Protein AF-A0A958KYV5-F1 (afdb_monomer)

pLDDT: mean 80.34, std 13.61, range [37.06, 97.88]

Nearest PDB structures (foldseek):
  8se7-assembly1_B  TM=2.497E-01  e=8.421E+00  Homo sapiens
  6kwy-assembly1_C  TM=2.386E-01  e=8.421E+00  Homo sapiens

Foldseek 3Di:
DPQPDLVSLLVVLCVVCVLLADSVVLSVLSVVCVVPPDPVSVVVNNSFDDLQRLCCQAAVRDQQHRDCNHLPVVLCVVAVFAKDFAFFFADDDDGDTFDTAIETEDEPVSVVVCCVRQLELQKWKWKFALPDPFTKIHGNQFIDFLQATDPPDHCPPGDAFIKIFIFGHGPQLSVQSVLLNVCCNVPSCCSQFVPVQDPFAWGALDDGRLCLQQRFQRAPDFDQKGKHAHNQDPPSPDPPDNGIGMDGGDDGDPCPPPPSSCSGRDVRTHDGNCVVQVNPDPCSNPQSRFSLSSVSCSRGPGDCSGGRYMYGYHNDRNDHDPNCRDSSNDGD

Solvent-accessible surface area (backbone atoms only — not comparable to full-atom values): 17566 Å² total; per-residue (Å²): 133,90,68,88,44,72,68,51,48,41,52,56,41,50,66,72,47,69,75,79,57,59,81,76,53,51,56,52,33,48,51,48,19,74,75,51,78,43,72,70,33,47,40,43,50,74,62,48,37,53,57,66,56,47,43,33,54,37,11,50,72,35,60,80,63,43,30,68,86,8,54,51,19,38,51,33,68,78,66,50,37,23,69,43,82,45,64,34,67,40,86,70,94,63,85,46,81,26,42,68,23,22,33,36,39,36,18,86,86,43,43,67,59,50,46,73,71,58,37,37,55,42,28,47,36,39,45,44,47,66,84,58,89,65,44,33,38,32,44,49,71,28,25,31,41,58,54,23,52,39,89,83,46,66,81,69,80,71,57,72,57,17,39,34,42,37,35,58,40,27,42,65,29,26,51,29,48,52,33,37,28,54,27,10,62,76,40,38,63,59,52,62,37,56,42,74,39,62,72,19,41,41,68,41,13,67,60,63,52,34,39,51,49,64,53,43,41,26,35,90,54,72,32,61,54,52,75,32,32,18,32,65,56,90,74,31,75,38,82,85,35,73,50,66,27,66,29,64,53,37,81,51,76,94,55,75,84,40,67,49,53,57,60,46,64,47,75,67,24,42,33,29,39,31,56,73,42,65,53,71,62,85,44,50,72,36,52,49,69,38,60,30,42,37,58,46,45,48,51,8,64,26,48,57,81,35,30,26,40,33,36,36,30,36,88,58,23,63,51,81,70,64,93,77,65,77,75,56,54,72,77,125

Radius of gyration: 20.45 Å; Cα contacts (8 Å, |Δi|>4): 689; chains: 1; bounding box: 57×42×52 Å

Secondary structure (DSSP, 8-state):
----SHHHHHHHHHHHHTTSS-HHHHHHHHHHHHHS--HHHHHHHTT---HHHHHHHHHTT-TTS--TTSHHHHHHHHHT--EEEEEEEPSSSS--EEEEEEEEEE-TTTHHHHHHHH-STTEEEEEB-TT-SS-EEEETTEEEETTEEETT----PPPTT-EEEEEE--HHHHHHHHHHHHHHHH-HHHHH-GGGSTTSSPPPS--STTTHHHH-EEEEEEESEEEE----STT---TT-SS-EEEE-----TTTT-HHHHTTS-SSEEEEHHHHTT--SGGGGTTTSSHHHHHHHHHHHS-TTTS-EEEEE-S-SSSPPPTT--------

Mean predicted aligned error: 9.09 Å

Sequence (332 aa):
YKITTVAGLAVALKTRLNGQVLDSTVSSRIVEFLRSPSEKTFLKVLGDNSLQEMQEYMYGADPLNPSAESLLGQYIKETGAATLVRTFPQTGKARRQGTPKLVVAISSETAKKYHKYFDKPEFLLHYHYPEQGTLQFGQAGVIGSYGSLSRNDFVRFTELGTIVPHIVLKTTEAGRARNFFRLGARNIEIALTPWLLTGYCAMGGYSSCTHWVGNIPIGDEKVESYTFPGKIDRFAHNEVSKKPQTQILQPYNDYVDDKNLTSVWTVPGHMQLWEVLGLRGPQIGGLLASPGFVAHVLSARTSVERVPVVFLVVKDHKAPIPANFPMWTNPI

Structure (mmCIF, N/CA/C/O backbone):
data_AF-A0A958KYV5-F1
#
_entry.id   AF-A0A958KYV5-F1
#
loop_
_atom_site.group_PDB
_atom_site.id
_atom_site.type_symbol
_atom_site.label_atom_id
_atom_site.label_alt_id
_atom_site.label_comp_id
_atom_site.label_asym_id
_atom_site.label_entity_id
_atom_site.label_seq_id
_atom_site.pdbx_PDB_ins_code
_atom_site.Cartn_x
_atom_site.Cartn_y
_atom_site.Cartn_z
_atom_site.occupancy
_atom_site.B_iso_or_equiv
_atom_site.auth_seq_id
_atom_site.auth_comp_id
_atom_site.auth_asym_id
_atom_site.auth_atom_id
_atom_site.pdbx_PDB_model_num
ATOM 1 N N . TYR A 1 1 ? -27.523 0.480 -23.380 1.00 43.00 1 TYR A N 1
ATOM 2 C CA . TYR A 1 1 ? -28.311 1.562 -22.757 1.00 43.00 1 TYR A CA 1
ATOM 3 C C . TYR A 1 1 ? -27.976 2.878 -23.443 1.00 43.00 1 TYR A C 1
ATOM 5 O O . TYR A 1 1 ? -26.820 3.277 -23.405 1.00 43.00 1 TYR A O 1
ATOM 13 N N . LYS A 1 2 ? -28.938 3.525 -24.121 1.00 37.06 2 LYS A N 1
ATOM 14 C CA . LYS A 1 2 ? -28.762 4.911 -24.589 1.00 37.06 2 LYS A CA 1
ATOM 15 C C . LYS A 1 2 ? -28.841 5.815 -23.359 1.00 37.06 2 LYS A C 1
ATOM 17 O O . LYS A 1 2 ? -29.916 6.000 -22.804 1.00 37.06 2 LYS A O 1
ATOM 22 N N . ILE A 1 3 ? -27.695 6.302 -22.901 1.00 47.88 3 ILE A N 1
ATOM 23 C CA . ILE A 1 3 ? -27.611 7.244 -21.787 1.00 47.88 3 ILE A CA 1
ATOM 24 C C . ILE A 1 3 ? -27.818 8.644 -22.373 1.00 47.88 3 ILE A C 1
ATOM 26 O O . ILE A 1 3 ? -26.933 9.159 -23.046 1.00 47.88 3 ILE A O 1
ATOM 30 N N . THR A 1 4 ? -28.999 9.230 -22.182 1.00 52.91 4 THR A N 1
ATOM 31 C CA . THR A 1 4 ? -29.370 10.541 -22.755 1.00 52.91 4 THR A CA 1
ATOM 32 C C . THR A 1 4 ? -29.354 11.681 -21.739 1.00 52.91 4 THR A C 1
ATOM 34 O O . THR A 1 4 ? -29.595 12.827 -22.103 1.00 52.91 4 THR A O 1
ATOM 37 N N . THR A 1 5 ? -29.066 11.398 -20.466 1.00 70.06 5 THR A N 1
ATOM 38 C CA . THR A 1 5 ? -29.082 12.393 -19.386 1.00 70.06 5 THR A CA 1
ATOM 39 C C . THR A 1 5 ? -27.903 12.206 -18.431 1.00 70.06 5 THR A C 1
ATOM 41 O O . THR A 1 5 ? -27.412 11.091 -18.236 1.00 70.06 5 THR A O 1
ATOM 44 N N . VAL A 1 6 ? -27.482 13.298 -17.782 1.00 64.81 6 VAL A N 1
ATOM 45 C CA . VAL A 1 6 ? -26.484 13.292 -16.691 1.00 64.81 6 VAL A CA 1
ATOM 46 C C . VAL A 1 6 ? -26.869 12.305 -15.592 1.00 64.81 6 VAL A C 1
ATOM 48 O O . VAL A 1 6 ? -26.020 11.565 -15.106 1.00 64.81 6 VAL A O 1
ATOM 51 N N . ALA A 1 7 ? -28.158 12.239 -15.252 1.00 68.88 7 ALA A N 1
ATOM 52 C CA . ALA A 1 7 ? -28.681 11.299 -14.268 1.00 68.88 7 ALA A CA 1
ATOM 53 C C . ALA A 1 7 ? -28.482 9.835 -14.704 1.00 68.88 7 ALA A C 1
ATOM 55 O O . ALA A 1 7 ? -28.037 9.016 -13.905 1.00 68.88 7 ALA A O 1
ATOM 56 N N . GLY A 1 8 ? -28.732 9.510 -15.977 1.00 67.56 8 GLY A N 1
ATOM 57 C CA . GLY A 1 8 ? -28.489 8.168 -16.512 1.0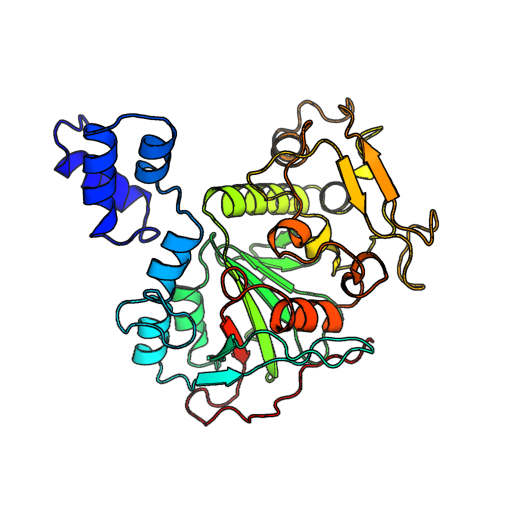0 67.56 8 GLY A CA 1
ATOM 58 C C . GLY A 1 8 ? -27.006 7.781 -16.507 1.00 67.56 8 GLY A C 1
ATOM 59 O O . GLY A 1 8 ? -26.672 6.637 -16.198 1.00 67.56 8 GLY A O 1
ATOM 60 N N . LEU A 1 9 ? -26.111 8.735 -16.793 1.00 68.12 9 LEU A N 1
ATOM 61 C CA . LEU A 1 9 ? -24.663 8.511 -16.745 1.00 68.12 9 LEU A CA 1
ATOM 62 C C . LEU A 1 9 ? -24.178 8.330 -15.304 1.00 68.12 9 LEU A C 1
ATOM 64 O O . LEU A 1 9 ? -23.383 7.434 -15.037 1.00 68.12 9 LEU A O 1
ATOM 68 N N . ALA A 1 10 ? -24.705 9.129 -14.373 1.00 66.69 10 ALA A N 1
ATOM 69 C CA . ALA A 1 10 ? -24.405 9.023 -12.951 1.00 66.69 10 ALA A CA 1
ATOM 70 C C . ALA A 1 10 ? -24.825 7.666 -12.387 1.00 66.69 10 ALA A C 1
ATOM 72 O O . ALA A 1 10 ? -24.037 7.043 -11.689 1.00 66.69 10 ALA A O 1
ATOM 73 N N . VAL A 1 11 ? -26.019 7.169 -12.721 1.00 71.88 11 VAL A N 1
ATOM 74 C CA . VAL A 1 11 ? -26.471 5.836 -12.289 1.00 71.88 11 VAL A CA 1
ATOM 75 C C . VAL A 1 11 ? -25.557 4.743 -12.849 1.00 71.88 11 VAL A C 1
ATOM 77 O O . VAL A 1 11 ? -25.070 3.914 -12.086 1.00 71.88 11 VAL A O 1
ATOM 80 N N . ALA A 1 12 ? -25.245 4.774 -14.149 1.00 67.88 12 ALA A N 1
ATOM 81 C CA . ALA A 1 12 ? -24.365 3.780 -14.769 1.00 67.88 12 ALA A CA 1
ATOM 82 C C . ALA A 1 12 ? -22.944 3.789 -14.174 1.00 67.88 12 ALA A C 1
ATOM 84 O O . ALA A 1 12 ? -22.361 2.729 -13.938 1.00 67.88 12 ALA A O 1
ATOM 85 N N . LEU A 1 13 ? -22.393 4.975 -13.899 1.00 67.19 13 LEU A N 1
ATOM 86 C CA . LEU A 1 13 ? -21.086 5.121 -13.262 1.00 67.19 13 LEU A CA 1
ATOM 87 C C . LEU A 1 13 ? -21.118 4.705 -11.795 1.00 67.19 13 LEU A C 1
ATOM 89 O O . LEU A 1 13 ? -20.226 3.986 -11.377 1.00 67.19 13 LEU A O 1
ATOM 93 N N . LYS A 1 14 ? -22.155 5.049 -11.027 1.00 68.06 14 LYS A N 1
ATOM 94 C CA . LYS A 1 14 ? -22.318 4.589 -9.637 1.00 68.06 14 LYS A CA 1
ATOM 95 C C . LYS A 1 14 ? -22.342 3.069 -9.546 1.00 68.06 14 LYS A C 1
ATOM 97 O O . LYS A 1 14 ? -21.620 2.489 -8.739 1.00 68.06 14 LYS A O 1
ATOM 102 N N . THR A 1 15 ? -23.102 2.417 -10.425 1.00 65.56 15 THR A N 1
ATOM 103 C CA . THR A 1 15 ? -23.134 0.953 -10.513 1.00 65.56 15 THR A CA 1
ATOM 104 C C . THR A 1 15 ? -21.768 0.381 -10.897 1.00 65.56 15 THR A C 1
ATOM 106 O O . THR A 1 15 ? -21.344 -0.620 -10.327 1.00 65.56 15 THR A O 1
ATOM 109 N N . ARG A 1 16 ? -21.047 1.023 -11.827 1.00 64.31 16 ARG A N 1
ATOM 110 C CA . ARG A 1 16 ? -19.713 0.581 -12.265 1.00 64.31 16 ARG A CA 1
ATOM 111 C C . ARG A 1 16 ? -18.627 0.792 -11.205 1.00 64.31 16 ARG A C 1
ATOM 113 O O . ARG A 1 16 ? -17.719 -0.027 -11.116 1.00 64.31 16 ARG A O 1
ATOM 120 N N . LEU A 1 17 ? -18.714 1.873 -10.436 1.00 63.84 17 LEU A N 1
ATOM 121 C CA . LEU A 1 17 ? -17.727 2.277 -9.434 1.00 63.84 17 LEU A CA 1
ATOM 122 C C . LEU A 1 17 ? -17.949 1.606 -8.072 1.00 63.84 17 LEU A C 1
ATOM 124 O O . LEU A 1 17 ? -17.068 1.676 -7.228 1.00 63.84 17 LEU A O 1
ATOM 128 N N . ASN A 1 18 ? -19.089 0.943 -7.840 1.00 62.62 18 ASN A N 1
ATOM 129 C CA . ASN A 1 18 ? -19.357 0.058 -6.692 1.00 62.62 18 ASN A CA 1
ATOM 130 C C . ASN A 1 18 ? -18.837 0.576 -5.327 1.00 62.62 18 ASN A C 1
ATOM 132 O O . ASN A 1 18 ? -18.144 -0.125 -4.580 1.00 62.62 18 ASN A O 1
ATOM 136 N N . GLY A 1 19 ? -19.137 1.841 -5.021 1.00 57.81 19 GLY A N 1
ATOM 137 C CA . GLY A 1 19 ? -18.759 2.488 -3.765 1.00 57.81 19 GLY A CA 1
ATOM 138 C C . GLY A 1 19 ? -17.319 3.006 -3.683 1.00 57.81 19 GLY A C 1
ATOM 139 O O . GLY A 1 19 ? -16.943 3.462 -2.616 1.00 57.81 19 GLY A O 1
ATOM 140 N N . GLN A 1 20 ? -16.524 2.980 -4.760 1.00 53.59 20 GLN A N 1
ATOM 141 C CA . GLN A 1 20 ? -15.166 3.562 -4.814 1.00 53.59 20 GLN A CA 1
ATOM 142 C C . GLN A 1 20 ? -15.145 5.102 -4.803 1.00 53.59 20 GLN A C 1
ATOM 144 O O . GLN A 1 20 ? -14.085 5.710 -4.681 1.00 53.59 20 GLN A O 1
ATOM 149 N N . VAL A 1 21 ? -16.300 5.747 -4.975 1.00 58.75 21 VAL A N 1
ATOM 150 C CA . VAL A 1 21 ? -16.464 7.206 -4.978 1.00 58.75 21 VAL A CA 1
ATOM 151 C C . VAL A 1 21 ? -17.730 7.534 -4.190 1.00 58.75 21 VAL A C 1
ATOM 153 O O . VAL A 1 21 ? -18.726 6.819 -4.323 1.00 58.75 21 VAL A O 1
ATOM 156 N N . LEU A 1 22 ? -17.711 8.600 -3.378 1.00 57.56 22 LEU A N 1
ATOM 157 C CA . LEU A 1 22 ? -18.915 9.067 -2.683 1.00 57.56 22 LEU A CA 1
ATOM 158 C C . LEU A 1 22 ? -20.010 9.424 -3.696 1.00 57.56 22 LEU A C 1
ATOM 160 O O . LEU A 1 22 ? -19.772 10.026 -4.744 1.00 57.56 22 LEU A O 1
ATOM 164 N N . ASP A 1 23 ? -21.251 9.094 -3.354 1.00 59.22 23 ASP A N 1
ATOM 165 C CA . ASP A 1 23 ? -22.403 9.337 -4.222 1.00 59.22 23 ASP A CA 1
ATOM 166 C C . ASP A 1 23 ? -22.605 10.815 -4.582 1.00 59.22 23 ASP A C 1
ATOM 168 O O . ASP A 1 23 ? -23.141 11.120 -5.654 1.00 59.22 23 ASP A O 1
ATOM 172 N N . SER A 1 24 ? -22.177 11.713 -3.692 1.00 60.62 24 SER A N 1
ATOM 173 C CA . SER A 1 24 ? -22.211 13.165 -3.863 1.00 60.62 24 SER A CA 1
ATOM 174 C C . SER A 1 24 ? -21.145 13.678 -4.837 1.00 60.62 24 SER A C 1
ATOM 176 O O . SER A 1 24 ? -21.384 14.683 -5.509 1.00 60.62 24 SER A O 1
ATOM 178 N N . THR A 1 25 ? -20.009 12.987 -4.988 1.00 65.25 25 THR A N 1
ATOM 179 C CA . THR A 1 25 ? -18.920 13.398 -5.891 1.00 65.25 25 THR A CA 1
ATOM 180 C C . THR A 1 25 ? -19.096 12.912 -7.326 1.00 65.25 25 THR A C 1
ATOM 182 O O . THR A 1 25 ? -18.568 13.532 -8.244 1.00 65.25 25 THR A O 1
ATOM 185 N N . VAL A 1 26 ? -19.870 11.851 -7.581 1.00 70.12 26 VAL A N 1
ATOM 186 C CA . VAL A 1 26 ? -20.078 11.362 -8.961 1.00 70.12 26 VAL A CA 1
ATOM 187 C C . VAL A 1 26 ? -20.806 12.402 -9.818 1.00 70.12 26 VAL A C 1
ATOM 189 O O . VAL A 1 26 ? -20.389 12.699 -10.937 1.00 70.12 26 VAL A O 1
ATOM 192 N N . SER A 1 27 ? -21.874 13.001 -9.287 1.00 70.19 27 SER A N 1
ATOM 193 C CA . SER A 1 27 ? -22.647 14.013 -10.015 1.00 70.19 27 SER A CA 1
ATOM 194 C C . SER A 1 27 ? -21.837 15.287 -10.261 1.00 70.19 27 SER A C 1
ATOM 196 O O . SER A 1 27 ? -21.900 15.841 -11.358 1.00 70.19 27 SER A O 1
ATOM 198 N N . SER A 1 28 ? -21.040 15.735 -9.283 1.00 74.31 28 SER A N 1
ATOM 199 C CA . SER A 1 28 ? -20.189 16.919 -9.448 1.00 74.31 28 SER A CA 1
ATOM 200 C C . SER A 1 28 ? -19.079 16.688 -10.473 1.00 74.31 28 SER A C 1
ATOM 202 O O . SER A 1 28 ? -18.848 17.568 -11.297 1.00 74.31 28 SER A O 1
ATOM 204 N N . ARG A 1 29 ? -18.472 15.495 -10.516 1.00 78.25 29 ARG A N 1
ATOM 205 C CA . ARG A 1 29 ? -17.472 15.117 -11.532 1.00 78.25 29 ARG A CA 1
ATOM 206 C C . ARG A 1 29 ? -18.042 15.107 -12.946 1.00 78.25 29 ARG A C 1
ATOM 208 O O . ARG A 1 29 ? -17.396 15.600 -13.865 1.00 78.25 29 ARG A O 1
ATOM 215 N N . ILE A 1 30 ? -19.259 14.588 -13.133 1.00 75.19 30 ILE A N 1
ATOM 216 C CA . ILE A 1 30 ? -19.921 14.606 -14.448 1.00 75.19 30 ILE A CA 1
ATOM 217 C C . ILE A 1 30 ? -20.201 16.047 -14.879 1.00 75.19 30 ILE A C 1
ATOM 219 O O . ILE A 1 30 ? -19.952 16.403 -16.028 1.00 75.19 30 ILE A O 1
ATOM 223 N N . VAL A 1 31 ? -20.675 16.891 -13.961 1.00 78.00 31 VAL A N 1
ATOM 224 C CA . VAL A 1 31 ? -20.899 18.316 -14.237 1.00 78.00 31 VAL A CA 1
ATOM 225 C C . VAL A 1 31 ? -19.581 19.043 -14.536 1.00 78.00 31 VAL A C 1
ATOM 227 O O . VAL A 1 31 ? -19.546 19.851 -15.460 1.00 78.00 31 VAL A O 1
ATOM 230 N N . GLU A 1 32 ? -18.496 18.748 -13.814 1.00 80.31 32 GLU A N 1
ATOM 231 C CA . GLU A 1 32 ? -17.151 19.286 -14.074 1.00 80.31 32 GLU A CA 1
ATOM 232 C C . GLU A 1 32 ? -16.669 18.902 -15.479 1.00 80.31 32 GLU A C 1
ATOM 234 O O . GLU A 1 32 ? -16.262 19.775 -16.242 1.00 80.31 32 GLU A O 1
ATOM 239 N N . PHE A 1 33 ? -16.791 17.626 -15.858 1.00 80.69 33 PHE A N 1
ATOM 240 C CA . PHE A 1 33 ? -16.450 17.155 -17.201 1.00 80.69 33 PHE A CA 1
ATOM 241 C C . PHE A 1 33 ? -17.273 17.847 -18.287 1.00 80.69 33 PHE A C 1
ATOM 243 O O . PHE A 1 33 ? -16.712 18.286 -19.283 1.00 80.69 33 PHE A O 1
ATOM 250 N N . LEU A 1 34 ? -18.584 18.000 -18.092 1.00 81.19 34 LEU A N 1
ATOM 251 C CA . LEU A 1 34 ? -19.437 18.684 -19.066 1.00 81.19 34 LEU A CA 1
ATOM 252 C C . LEU A 1 34 ? -19.125 20.180 -19.191 1.00 81.19 34 LEU A C 1
ATOM 254 O O . LEU A 1 34 ? -19.301 20.746 -20.266 1.00 81.19 34 LEU A O 1
ATOM 258 N N . ARG A 1 35 ? -18.664 20.824 -18.112 1.00 84.31 35 ARG A N 1
ATOM 259 C CA . ARG A 1 35 ? -18.261 22.240 -18.116 1.00 84.31 35 ARG A CA 1
ATOM 260 C C . ARG A 1 35 ? -16.871 22.461 -18.703 1.00 84.31 35 ARG A C 1
ATOM 262 O O . ARG A 1 35 ? -16.634 23.511 -19.289 1.00 84.31 35 ARG A O 1
ATOM 269 N N . SER A 1 36 ? -15.959 21.509 -18.523 1.00 78.50 36 SER A N 1
ATOM 270 C CA . SER A 1 36 ? -14.587 21.583 -19.027 1.00 78.50 36 SER A CA 1
ATOM 271 C C . SER A 1 36 ? -14.099 20.193 -19.456 1.00 78.50 36 SER A C 1
ATOM 273 O O . SER A 1 36 ? -13.443 19.487 -18.678 1.00 78.50 36 SER A O 1
ATOM 275 N N . PRO A 1 37 ? -14.448 19.753 -20.680 1.00 81.44 37 PRO A N 1
ATOM 276 C CA . PRO A 1 37 ? -14.071 18.434 -21.167 1.00 81.44 37 PRO A CA 1
ATOM 277 C C . PRO A 1 37 ? -12.562 18.350 -21.401 1.00 81.44 37 PRO A C 1
ATOM 279 O O . PRO A 1 37 ? -11.998 19.064 -22.226 1.00 81.44 37 PRO A O 1
ATOM 282 N N . SER A 1 38 ? -11.901 17.449 -20.685 1.00 73.31 38 SER A N 1
ATOM 283 C CA . SER A 1 38 ? -10.501 17.083 -20.892 1.00 73.31 38 SER A CA 1
ATOM 284 C C . SER A 1 38 ? -10.290 15.626 -20.494 1.00 73.31 38 SER A C 1
ATOM 286 O O . SER A 1 38 ? -11.126 15.037 -19.809 1.00 73.31 38 SER A O 1
ATOM 288 N N . GLU A 1 39 ? -9.155 15.041 -20.877 1.00 66.88 39 GLU A N 1
ATOM 289 C CA . GLU A 1 39 ? -8.772 13.694 -20.436 1.00 66.88 39 GLU A CA 1
ATOM 290 C C . GLU A 1 39 ? -8.772 13.588 -18.904 1.00 66.88 39 GLU A C 1
ATOM 292 O O . GLU A 1 39 ? -9.329 12.652 -18.338 1.00 66.88 39 GLU A O 1
ATOM 297 N N . LYS A 1 40 ? -8.262 14.618 -18.220 1.00 66.25 40 LYS A N 1
ATOM 298 C CA . LYS A 1 40 ? -8.267 14.712 -16.757 1.00 66.25 40 LYS A CA 1
ATOM 299 C C . LYS A 1 40 ? -9.680 14.676 -16.168 1.00 66.25 40 LYS A C 1
ATOM 301 O O . LYS A 1 40 ? -9.926 13.933 -15.219 1.00 66.25 40 LYS A O 1
ATOM 306 N N . THR A 1 41 ? -10.615 15.470 -16.692 1.00 69.44 41 THR A N 1
ATOM 307 C CA . THR A 1 41 ? -11.993 15.478 -16.168 1.00 69.44 41 THR A CA 1
ATOM 308 C C . THR A 1 41 ? -12.761 14.216 -16.564 1.00 69.44 41 THR A C 1
ATOM 310 O O . THR A 1 41 ? -13.590 13.745 -15.790 1.00 69.44 41 THR A O 1
ATOM 313 N N . PHE A 1 42 ? -12.429 13.598 -17.700 1.00 68.50 42 PHE A N 1
ATOM 314 C CA . PHE A 1 42 ? -12.969 12.303 -18.109 1.00 68.50 42 PHE A CA 1
ATOM 315 C C . PHE A 1 42 ? -12.503 11.156 -17.198 1.00 68.50 42 PHE A C 1
ATOM 317 O O . PHE A 1 42 ? -13.326 10.369 -16.735 1.00 68.50 42 PHE A O 1
ATOM 324 N N . LEU A 1 43 ? -11.210 11.078 -16.872 1.00 66.06 43 LEU A N 1
ATOM 325 C CA . LEU A 1 43 ? -10.666 10.058 -15.969 1.00 66.06 43 LEU A CA 1
ATOM 326 C C . LEU A 1 43 ? -11.267 10.160 -14.559 1.00 66.06 43 LEU A C 1
ATOM 328 O O . LEU A 1 43 ? -11.679 9.143 -14.000 1.00 66.06 43 LEU A O 1
ATOM 332 N N . LYS A 1 44 ? -11.450 11.378 -14.030 1.00 67.31 44 LYS A N 1
ATOM 333 C CA . LYS A 1 44 ? -12.184 11.603 -12.769 1.00 67.31 44 LYS A CA 1
ATOM 334 C C . LYS A 1 44 ? -13.599 11.019 -12.804 1.00 67.31 44 LYS A C 1
ATOM 336 O O . LYS A 1 44 ? -14.031 10.373 -11.845 1.00 67.31 44 LYS A O 1
ATOM 341 N N . VAL A 1 45 ? -14.326 11.234 -13.906 1.00 69.19 45 VAL A N 1
ATOM 342 C CA . VAL A 1 45 ? -15.672 10.673 -14.131 1.00 69.19 45 VAL A CA 1
ATOM 343 C C . VAL A 1 45 ? -15.639 9.144 -14.160 1.00 69.19 45 VAL A C 1
ATOM 345 O O . VAL A 1 45 ? -16.555 8.502 -13.651 1.00 69.19 45 VAL A O 1
ATOM 348 N N . LEU A 1 46 ? -14.566 8.553 -14.688 1.00 67.81 46 LEU A N 1
ATOM 349 C CA . LEU A 1 46 ? -14.338 7.107 -14.698 1.00 67.81 46 LEU A CA 1
ATOM 350 C C . LEU A 1 46 ? -13.852 6.532 -13.356 1.00 67.81 46 LEU A C 1
ATOM 352 O O . LEU A 1 46 ? -13.564 5.336 -13.294 1.00 67.81 46 LEU A O 1
ATOM 356 N N . GLY A 1 47 ? -13.797 7.338 -12.291 1.00 66.81 47 GLY A N 1
ATOM 357 C CA . GLY A 1 47 ? -13.394 6.893 -10.956 1.00 66.81 47 GLY A CA 1
ATOM 358 C C . GLY A 1 47 ? -11.891 6.922 -10.705 1.00 66.81 47 GLY A C 1
ATOM 359 O O . GLY A 1 47 ? -11.423 6.272 -9.769 1.00 66.81 47 GLY A O 1
ATOM 360 N N . ASP A 1 48 ? -11.127 7.657 -11.517 1.00 76.25 48 ASP A N 1
ATOM 361 C CA . ASP A 1 48 ? -9.745 7.968 -11.175 1.00 76.25 48 ASP A CA 1
ATOM 362 C C . ASP A 1 48 ? -9.724 8.953 -10.002 1.00 76.25 48 ASP A C 1
ATOM 364 O O . ASP A 1 48 ? -10.101 10.119 -10.140 1.00 76.25 48 ASP A O 1
ATOM 368 N N . ASN A 1 49 ? -9.373 8.442 -8.824 1.00 78.56 49 ASN A N 1
ATOM 369 C CA . ASN A 1 49 ? -9.317 9.198 -7.588 1.00 78.56 49 ASN A CA 1
ATOM 370 C C . ASN A 1 49 ? -7.870 9.604 -7.325 1.00 78.56 49 ASN A C 1
ATOM 372 O O . ASN A 1 49 ? -6.964 8.765 -7.255 1.00 78.56 49 ASN A O 1
ATOM 376 N N . SER A 1 50 ? -7.673 10.901 -7.120 1.00 85.25 50 SER A N 1
ATOM 377 C CA . SER A 1 50 ? -6.435 11.436 -6.566 1.00 85.25 50 SER A CA 1
ATOM 378 C C . SER A 1 50 ? -6.217 10.962 -5.125 1.00 85.25 50 SER A C 1
ATOM 380 O O . SER A 1 50 ? -7.130 10.475 -4.457 1.00 85.25 50 SER A O 1
ATOM 382 N N . LEU A 1 51 ? -4.994 11.142 -4.620 1.00 87.31 51 LEU A N 1
ATOM 383 C CA . LEU A 1 51 ? -4.658 10.771 -3.246 1.00 87.31 51 LEU A CA 1
ATOM 384 C C . LEU A 1 51 ? -5.517 11.541 -2.232 1.00 87.31 51 LEU A C 1
ATOM 386 O O . LEU A 1 51 ? -6.030 10.942 -1.295 1.00 87.31 51 LEU A O 1
ATOM 390 N N . GLN A 1 52 ? -5.739 12.835 -2.472 1.00 87.25 52 GLN A N 1
ATOM 391 C CA . GLN A 1 52 ? -6.591 13.673 -1.630 1.00 87.25 52 GLN A CA 1
ATOM 392 C C . GLN A 1 52 ? -8.034 13.153 -1.588 1.00 87.25 52 GLN A C 1
ATOM 394 O O . GLN A 1 52 ? -8.600 13.008 -0.512 1.00 87.25 52 GLN A O 1
ATOM 399 N N . GLU A 1 53 ? -8.621 12.817 -2.739 1.00 85.06 53 GLU A N 1
ATOM 400 C CA . GLU A 1 53 ? -9.989 12.282 -2.789 1.00 85.06 53 GLU A CA 1
ATOM 401 C C . GLU A 1 53 ? -10.096 10.935 -2.064 1.00 85.06 53 GLU A C 1
ATOM 403 O O . GLU A 1 53 ? -11.092 10.675 -1.390 1.00 85.06 53 GLU A O 1
ATOM 408 N N . MET A 1 54 ? -9.058 10.095 -2.155 1.00 86.44 54 MET A N 1
ATOM 409 C CA . MET A 1 54 ? -8.987 8.862 -1.373 1.00 86.44 54 MET A CA 1
ATOM 410 C C . MET A 1 54 ? -8.918 9.152 0.128 1.00 86.44 54 MET A C 1
ATOM 412 O O . MET A 1 54 ? -9.648 8.531 0.895 1.00 86.44 54 MET A O 1
ATOM 416 N N . GLN A 1 55 ? -8.114 10.123 0.562 1.00 87.88 55 GLN A N 1
ATOM 417 C CA . GLN A 1 55 ? -8.054 10.519 1.971 1.00 87.88 55 GLN A CA 1
ATOM 418 C C . GLN A 1 55 ? -9.379 11.101 2.478 1.00 87.88 55 GLN A C 1
ATOM 420 O O . GLN A 1 55 ? -9.815 10.766 3.577 1.00 87.88 55 GLN A O 1
ATOM 425 N N . GLU A 1 56 ? -10.043 11.945 1.691 1.00 87.00 56 GLU A N 1
ATOM 426 C CA . GLU A 1 56 ? -11.353 12.503 2.031 1.00 87.00 56 GLU A CA 1
ATOM 427 C C . GLU A 1 56 ? -12.405 11.400 2.166 1.00 87.00 56 GLU A C 1
ATOM 429 O O . GLU A 1 56 ? -13.132 11.357 3.155 1.00 87.00 56 GLU A O 1
ATOM 434 N N . TYR A 1 57 ? -12.445 10.458 1.226 1.00 84.62 57 TYR A N 1
ATOM 435 C CA . TYR A 1 57 ? -13.354 9.315 1.287 1.00 84.62 57 TYR A CA 1
ATOM 436 C C . TYR A 1 57 ? -13.096 8.419 2.510 1.00 84.62 57 TYR A C 1
ATOM 438 O O . TYR A 1 57 ? -14.026 7.951 3.174 1.00 84.62 57 TYR A O 1
ATOM 446 N N . MET A 1 58 ? -11.826 8.184 2.830 1.00 87.44 58 MET A N 1
ATOM 447 C CA . MET A 1 58 ? -11.443 7.281 3.907 1.00 87.44 58 MET A CA 1
ATOM 448 C C . MET A 1 58 ? -11.562 7.874 5.299 1.00 87.44 58 MET A C 1
ATOM 450 O O . MET A 1 58 ? -11.932 7.151 6.225 1.00 87.44 58 MET A O 1
ATOM 454 N N . TYR A 1 59 ? -11.217 9.153 5.443 1.00 90.56 59 TYR A N 1
ATOM 455 C CA . TYR A 1 59 ? -11.024 9.801 6.739 1.00 90.56 59 TYR A CA 1
ATOM 456 C C . TYR A 1 59 ? -11.867 11.062 6.923 1.00 90.56 59 TYR A C 1
ATOM 458 O O . TYR A 1 59 ? -11.981 11.550 8.036 1.00 90.56 59 TYR A O 1
ATOM 466 N N . GLY A 1 60 ? -12.480 11.616 5.878 1.00 86.19 60 GLY A N 1
ATOM 467 C CA . GLY A 1 60 ? -13.212 12.879 6.003 1.00 86.19 60 GLY A CA 1
ATOM 468 C C . GLY A 1 60 ? -12.285 14.074 6.235 1.00 86.19 60 GLY A C 1
ATOM 469 O O . GLY A 1 60 ? -12.595 14.939 7.046 1.00 86.19 60 GLY A O 1
ATOM 470 N N . ALA A 1 61 ? -11.161 14.100 5.508 1.00 79.00 61 ALA A N 1
ATOM 471 C CA . ALA A 1 61 ? -10.092 15.110 5.485 1.00 79.00 61 ALA A CA 1
ATOM 472 C C . ALA A 1 61 ? -8.974 14.965 6.535 1.00 79.00 61 ALA A C 1
ATOM 474 O O . ALA A 1 61 ? -7.818 15.175 6.171 1.00 79.00 61 ALA A O 1
ATOM 475 N N . ASP A 1 62 ? -9.259 14.561 7.779 1.00 90.25 62 ASP A N 1
ATOM 476 C CA . ASP A 1 62 ? -8.215 14.361 8.801 1.00 90.25 62 ASP A CA 1
ATOM 477 C C . ASP A 1 62 ? -8.066 12.879 9.200 1.00 90.25 62 ASP A C 1
ATOM 479 O O . ASP A 1 62 ? -8.916 12.340 9.912 1.00 90.25 62 ASP A O 1
ATOM 483 N N . PRO A 1 63 ? -6.976 12.195 8.803 1.00 90.06 63 PRO A N 1
ATOM 484 C CA . PRO A 1 63 ? -6.733 10.811 9.205 1.00 90.06 63 PRO A CA 1
ATOM 485 C C . PRO A 1 63 ? -6.539 10.601 10.709 1.00 90.06 63 PRO A C 1
ATOM 487 O O . PRO A 1 63 ? -6.707 9.475 11.176 1.00 90.06 63 PRO A O 1
ATOM 490 N N . LEU A 1 64 ? -6.158 11.633 11.470 1.00 93.88 64 LEU A N 1
ATOM 491 C CA . LEU A 1 64 ? -5.992 11.537 12.923 1.00 93.88 64 LEU A CA 1
ATOM 492 C C . LEU A 1 64 ? -7.311 11.734 13.674 1.00 93.88 64 LEU A C 1
ATOM 494 O O . LEU A 1 64 ? -7.420 11.305 14.823 1.00 93.88 64 LEU A O 1
ATOM 498 N N . ASN A 1 65 ? -8.304 12.338 13.022 1.00 94.12 65 ASN A N 1
ATOM 499 C CA . ASN A 1 65 ? -9.635 12.576 13.561 1.00 94.12 65 ASN A CA 1
ATOM 500 C C . ASN A 1 65 ? -10.705 12.286 12.490 1.00 94.12 65 ASN A C 1
ATOM 502 O O . ASN A 1 65 ? -11.282 13.217 11.921 1.00 94.12 65 ASN A O 1
ATOM 506 N N . PRO A 1 66 ? -10.950 11.000 12.178 1.00 94.75 66 PRO A N 1
ATOM 507 C CA . PRO A 1 66 ? -11.786 10.629 11.051 1.00 94.75 66 PRO A CA 1
ATOM 508 C C . PRO A 1 66 ? -13.247 11.048 11.251 1.00 94.75 66 PRO A C 1
ATOM 510 O O . PRO A 1 66 ? -13.828 10.814 12.313 1.00 94.75 66 PRO A O 1
ATOM 513 N N . SER A 1 67 ? -13.876 11.610 10.214 1.00 92.88 67 SER A N 1
ATOM 514 C CA . SER A 1 67 ? -15.294 11.991 10.269 1.00 92.88 67 SER A CA 1
ATOM 515 C C . SER A 1 67 ? -16.200 10.762 10.376 1.00 92.88 67 SER A C 1
ATOM 517 O O . SER A 1 67 ? -15.867 9.692 9.864 1.00 92.88 67 SER A O 1
ATOM 519 N N . ALA A 1 68 ? -17.377 10.903 10.989 1.00 90.62 68 ALA A N 1
ATOM 520 C CA . ALA A 1 68 ? -18.310 9.790 11.194 1.00 90.62 68 ALA A CA 1
ATOM 521 C C . ALA A 1 68 ? -18.836 9.180 9.879 1.00 90.62 68 ALA A C 1
ATOM 523 O O . ALA A 1 68 ? -19.242 8.018 9.853 1.00 90.62 68 ALA A O 1
ATOM 524 N N . GLU A 1 69 ? -18.835 9.963 8.802 1.00 88.50 69 GLU A N 1
ATOM 525 C CA . GLU A 1 69 ? -19.280 9.584 7.462 1.00 88.50 69 GLU A CA 1
ATOM 526 C C . GLU A 1 69 ? -18.168 8.932 6.635 1.00 88.50 69 GLU A C 1
ATOM 528 O O . GLU A 1 69 ? -18.458 8.281 5.632 1.00 88.50 69 GLU A O 1
ATOM 533 N N . SER A 1 70 ? -16.908 9.083 7.041 1.00 90.25 70 SER A N 1
ATOM 534 C CA . SER A 1 70 ? -15.763 8.468 6.371 1.00 90.25 70 SER A CA 1
ATOM 535 C C . SER A 1 70 ? -15.732 6.949 6.568 1.00 90.25 70 SER A C 1
ATOM 537 O O . SER A 1 70 ? -16.298 6.439 7.537 1.00 90.25 70 SER A O 1
ATOM 539 N N . LEU A 1 71 ? -15.053 6.197 5.691 1.00 91.00 71 LEU A N 1
ATOM 540 C CA . LEU A 1 71 ? -14.949 4.736 5.858 1.00 91.00 71 LEU A CA 1
ATOM 541 C C . LEU A 1 71 ? -14.393 4.341 7.230 1.00 91.00 71 LEU A C 1
ATOM 543 O O . LEU A 1 71 ? -14.909 3.422 7.869 1.00 91.00 71 LEU A O 1
ATOM 547 N N . LEU A 1 72 ? -13.349 5.035 7.688 1.00 94.75 72 LEU A N 1
ATOM 548 C CA . LEU A 1 72 ? -12.733 4.736 8.969 1.00 94.75 72 LEU A CA 1
ATOM 549 C C . LEU A 1 72 ? -13.637 5.113 10.140 1.00 94.75 72 LEU A C 1
ATOM 551 O O . LEU A 1 72 ? -13.772 4.323 11.074 1.00 94.75 72 LEU A O 1
ATOM 555 N N . GLY A 1 73 ? -14.290 6.274 10.083 1.00 95.81 73 GLY A N 1
ATOM 556 C CA . GLY A 1 73 ? -15.231 6.682 11.124 1.00 95.81 73 GLY A CA 1
ATOM 557 C C . GLY A 1 73 ? -16.446 5.760 11.209 1.00 95.81 73 GLY A C 1
ATOM 558 O O . GLY A 1 73 ? -16.859 5.409 12.313 1.00 95.81 73 GLY A O 1
ATOM 559 N N . GLN A 1 74 ? -16.960 5.274 10.074 1.00 95.62 74 GLN A N 1
ATOM 560 C CA . GLN A 1 74 ? -18.012 4.256 10.042 1.00 95.62 74 GLN A CA 1
ATOM 561 C C . GLN A 1 74 ? -17.547 2.945 10.686 1.00 95.62 74 GLN A C 1
ATOM 563 O O . GLN A 1 74 ? -18.259 2.404 11.534 1.00 95.62 74 GLN A O 1
ATOM 568 N N . TYR A 1 75 ? -16.342 2.461 10.356 1.00 96.62 75 TYR A N 1
ATOM 569 C CA . TYR A 1 75 ? -15.767 1.272 10.996 1.00 96.62 75 TYR A CA 1
ATOM 570 C C . TYR A 1 75 ? -15.632 1.454 12.515 1.00 96.62 75 TYR A C 1
ATOM 572 O O . TYR A 1 75 ? -16.092 0.595 13.273 1.00 96.62 75 TYR A O 1
ATOM 580 N N . ILE A 1 76 ? -15.051 2.569 12.972 1.00 97.69 76 ILE A N 1
ATOM 581 C CA . ILE A 1 76 ? -14.864 2.866 14.401 1.00 97.69 76 ILE A CA 1
ATOM 582 C C . ILE A 1 76 ? -16.220 2.934 15.108 1.00 97.69 76 ILE A C 1
ATOM 584 O O . ILE A 1 76 ? -16.405 2.286 16.134 1.00 97.69 76 ILE A O 1
ATOM 588 N N . LYS A 1 77 ? -17.200 3.639 14.534 1.00 96.75 77 LYS A N 1
ATOM 589 C CA . LYS A 1 77 ? -18.553 3.768 15.093 1.00 96.75 77 LYS A CA 1
ATOM 590 C C . LYS A 1 77 ? -19.285 2.426 15.176 1.00 96.75 77 LYS A C 1
ATOM 592 O O . LYS A 1 77 ? -19.943 2.152 16.174 1.00 96.75 77 LYS A O 1
ATOM 597 N N . GLU A 1 78 ? -19.183 1.586 14.146 1.00 97.06 78 GLU A N 1
ATOM 598 C CA . GLU A 1 78 ? -19.882 0.292 14.069 1.00 97.06 78 GLU A CA 1
ATOM 599 C C . GLU A 1 78 ? -19.256 -0.786 14.973 1.00 97.06 78 GLU A C 1
ATOM 601 O O . GLU A 1 78 ? -19.903 -1.784 15.313 1.00 97.06 78 GLU A O 1
ATOM 606 N N . THR A 1 79 ? -17.980 -0.636 15.329 1.00 97.56 79 THR A N 1
ATOM 607 C CA . THR A 1 79 ? -17.239 -1.617 16.137 1.00 97.56 79 THR A CA 1
ATOM 608 C C . THR A 1 79 ? -17.016 -1.167 17.575 1.00 97.56 79 THR A C 1
ATOM 610 O O . THR A 1 79 ? -16.962 -2.001 18.473 1.00 97.56 79 THR A O 1
ATOM 613 N N . GLY A 1 80 ? -16.913 0.138 17.818 1.00 97.62 80 GLY A N 1
ATOM 614 C CA . GLY A 1 80 ? -16.375 0.672 19.065 1.00 97.62 80 GLY A CA 1
ATOM 615 C C . GLY A 1 80 ? -14.866 0.448 19.197 1.00 97.62 80 GLY A C 1
ATOM 616 O O . GLY A 1 80 ? -14.372 0.376 20.318 1.00 97.62 80 GLY A O 1
ATOM 617 N N . ALA A 1 81 ? -14.143 0.279 18.082 1.00 97.81 81 ALA A N 1
ATOM 618 C CA . ALA A 1 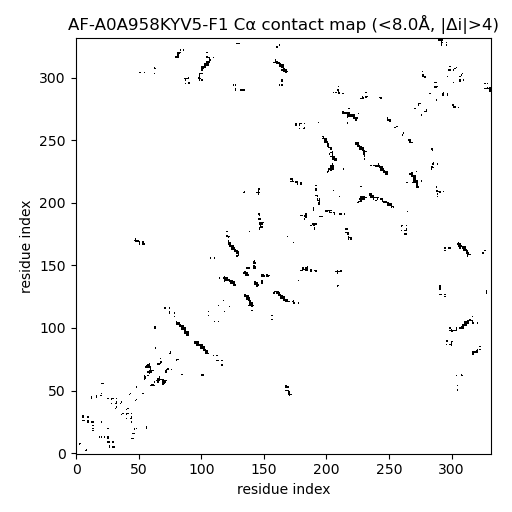81 ? -12.698 0.076 18.099 1.00 97.81 81 ALA A CA 1
ATOM 619 C C . ALA A 1 81 ? -11.980 1.236 18.802 1.00 97.81 81 ALA A C 1
ATOM 621 O O . ALA A 1 81 ? -12.182 2.404 18.472 1.00 97.81 81 ALA A O 1
ATOM 622 N N . ALA A 1 82 ? -11.107 0.896 19.746 1.00 97.88 82 ALA A N 1
ATOM 623 C CA . ALA A 1 82 ? -10.231 1.838 20.407 1.00 97.88 82 ALA A CA 1
ATOM 624 C C . ALA A 1 82 ? -9.235 2.432 19.408 1.00 97.88 82 ALA A C 1
ATOM 626 O O . ALA A 1 82 ? -8.758 1.761 18.484 1.00 97.88 82 ALA A O 1
ATOM 627 N N . THR A 1 83 ? -8.899 3.697 19.635 1.00 97.62 83 THR A N 1
ATOM 628 C CA . THR A 1 83 ? -7.964 4.450 18.807 1.00 97.62 83 THR A CA 1
ATOM 629 C C . THR A 1 83 ? -6.891 5.114 19.654 1.00 97.62 83 THR A C 1
ATOM 631 O O . THR A 1 83 ? -7.153 5.534 20.780 1.00 97.62 83 THR A O 1
ATOM 634 N N . LEU A 1 84 ? -5.691 5.259 19.099 1.00 96.50 84 LEU A N 1
ATOM 635 C CA . LEU A 1 84 ? -4.572 5.956 19.729 1.00 96.50 84 LEU A CA 1
ATOM 636 C C . LEU A 1 84 ? -3.789 6.723 18.665 1.00 96.50 84 LEU A C 1
ATOM 638 O O . LEU A 1 84 ? -3.300 6.122 17.715 1.00 96.50 84 LEU A O 1
ATOM 642 N N . VAL A 1 85 ? -3.595 8.028 18.844 1.00 95.25 85 VAL A N 1
ATOM 643 C CA . VAL A 1 85 ? -2.615 8.764 18.035 1.00 95.25 85 VAL A CA 1
ATOM 644 C C . VAL A 1 85 ? -1.222 8.452 18.572 1.00 95.25 85 VAL A C 1
ATOM 646 O O . VAL A 1 85 ? -0.924 8.716 19.738 1.00 95.25 85 VAL A O 1
ATOM 649 N N . ARG A 1 86 ? -0.362 7.870 17.731 1.00 91.06 86 ARG A N 1
ATOM 650 C CA . ARG A 1 86 ? 0.999 7.473 18.104 1.00 91.06 86 ARG A CA 1
ATOM 651 C C . ARG A 1 86 ? 2.014 8.010 17.109 1.00 91.06 86 ARG A C 1
ATOM 653 O O . ARG A 1 86 ? 1.875 7.841 15.901 1.00 91.06 86 ARG A O 1
ATOM 660 N N . THR A 1 87 ? 3.092 8.574 17.639 1.00 89.56 87 THR A N 1
ATOM 661 C CA . THR A 1 87 ? 4.295 8.872 16.863 1.00 89.56 87 THR A CA 1
ATOM 662 C C . THR A 1 87 ? 5.264 7.704 16.971 1.00 89.56 87 THR A C 1
ATOM 664 O O . THR A 1 87 ? 5.769 7.401 18.053 1.00 89.56 87 THR A O 1
ATOM 667 N N . PHE A 1 88 ? 5.536 7.043 15.848 1.00 85.25 88 P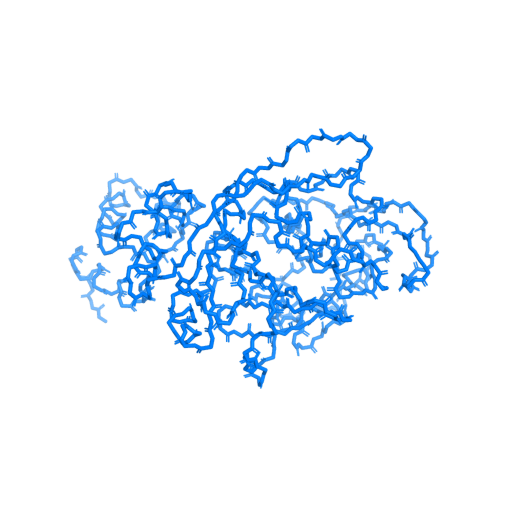HE A N 1
ATOM 668 C CA . PHE A 1 88 ? 6.543 5.987 15.796 1.00 85.25 88 PHE A CA 1
ATOM 669 C C . PHE A 1 88 ? 7.942 6.617 15.727 1.00 85.25 88 PHE A C 1
ATOM 671 O O . PHE A 1 88 ? 8.143 7.575 14.975 1.00 85.25 88 PHE A O 1
ATOM 678 N N . PRO A 1 89 ? 8.922 6.137 16.511 1.00 79.88 89 PRO A N 1
ATOM 679 C CA . PRO A 1 89 ? 10.285 6.652 16.425 1.00 79.88 89 PRO A CA 1
ATOM 680 C C . PRO A 1 89 ? 10.849 6.387 15.025 1.00 79.88 89 PRO A C 1
ATOM 682 O O . PRO A 1 89 ? 10.465 5.419 14.387 1.00 79.88 89 PRO A O 1
ATOM 685 N N . GLN A 1 90 ? 11.761 7.215 14.516 1.00 76.25 90 GLN A N 1
ATOM 686 C CA . GLN A 1 90 ? 12.499 6.878 13.292 1.00 76.25 90 GLN A CA 1
ATOM 687 C C . GLN A 1 90 ? 13.713 5.998 13.632 1.00 76.25 90 GLN A C 1
ATOM 689 O O . GLN A 1 90 ? 14.353 6.185 14.663 1.00 76.25 90 GLN A O 1
ATOM 694 N N . THR A 1 91 ? 14.065 5.044 12.763 1.00 64.75 91 THR A N 1
ATOM 695 C CA . THR A 1 91 ? 15.307 4.260 12.908 1.00 64.75 91 THR A CA 1
ATOM 696 C C . THR A 1 91 ? 16.546 5.131 12.644 1.00 64.75 91 THR A C 1
ATOM 698 O O . THR A 1 91 ? 16.492 6.036 11.815 1.00 64.75 91 THR A O 1
ATOM 701 N N . GLY A 1 92 ? 17.683 4.861 13.299 1.00 61.09 92 GLY A N 1
ATOM 702 C CA . GLY A 1 92 ? 18.976 5.525 13.034 1.00 61.09 92 GLY A CA 1
ATOM 703 C C . GLY A 1 92 ? 19.482 6.484 14.128 1.00 61.09 92 GLY A C 1
ATOM 704 O O . GLY A 1 92 ? 18.803 6.748 15.114 1.00 61.09 92 GLY A O 1
ATOM 705 N N . LYS A 1 93 ? 20.719 6.990 13.961 1.00 47.81 93 LYS A N 1
ATOM 706 C CA . LYS A 1 93 ? 21.460 7.777 14.978 1.00 47.81 93 LYS A CA 1
ATOM 707 C C . LYS A 1 93 ? 20.851 9.151 15.296 1.00 47.81 93 LYS A C 1
ATOM 709 O O . LYS A 1 93 ? 21.089 9.681 16.376 1.00 47.81 93 LYS A O 1
ATOM 714 N N . ALA A 1 94 ? 20.066 9.725 14.386 1.00 52.41 94 ALA A N 1
ATOM 715 C CA . ALA A 1 94 ? 19.333 10.959 14.640 1.00 52.41 94 ALA A CA 1
ATOM 716 C C . ALA A 1 94 ? 17.931 10.601 15.148 1.00 52.41 94 ALA A C 1
ATOM 718 O O . ALA A 1 94 ? 17.084 10.176 14.365 1.00 52.41 94 ALA A O 1
ATOM 719 N N . ARG A 1 95 ? 17.687 10.771 16.455 1.00 51.31 95 ARG A N 1
ATOM 720 C CA . ARG A 1 95 ? 16.356 10.653 17.076 1.00 51.31 95 ARG A CA 1
ATOM 721 C C . ARG A 1 95 ? 15.443 11.777 16.573 1.00 51.31 95 ARG A C 1
ATOM 723 O O . ARG A 1 95 ? 15.195 12.748 17.279 1.00 51.31 95 ARG A O 1
ATOM 730 N N . ARG A 1 96 ? 14.971 11.679 15.334 1.00 61.06 96 ARG A N 1
ATOM 731 C CA . ARG A 1 96 ? 13.867 12.503 14.840 1.00 61.06 96 ARG A CA 1
ATOM 732 C C . ARG A 1 96 ? 12.559 11.817 15.223 1.00 61.06 96 ARG A C 1
ATOM 734 O O . ARG A 1 96 ? 12.432 10.597 15.092 1.00 61.06 96 ARG A O 1
ATOM 741 N N . GLN A 1 97 ? 11.610 12.595 15.739 1.00 70.75 97 GLN A N 1
ATOM 742 C CA . GLN A 1 97 ? 10.241 12.121 15.924 1.00 70.75 97 GLN A CA 1
ATOM 743 C C . GLN A 1 97 ? 9.664 11.777 14.545 1.00 70.75 97 GLN A C 1
ATOM 745 O O . GLN A 1 97 ? 9.878 12.516 13.583 1.00 70.75 97 GLN A O 1
ATOM 750 N N . GLY A 1 98 ? 9.009 10.620 14.431 1.00 79.12 98 GLY A N 1
ATOM 751 C CA . GLY A 1 98 ? 8.299 10.258 13.210 1.00 79.12 98 GLY A CA 1
ATOM 752 C C . GLY A 1 98 ? 7.029 11.080 13.029 1.00 79.12 98 GLY A C 1
ATOM 753 O O . GLY A 1 98 ? 6.709 11.974 13.811 1.00 79.12 98 GLY A O 1
ATOM 754 N N . THR A 1 99 ? 6.286 10.756 11.984 1.00 84.94 99 THR A N 1
ATOM 755 C CA . THR A 1 99 ? 4.984 11.370 11.733 1.00 84.94 99 THR A CA 1
ATOM 756 C C . THR A 1 99 ? 3.915 10.710 12.618 1.00 84.94 99 THR A C 1
ATOM 758 O O . THR A 1 99 ? 3.900 9.478 12.693 1.00 84.94 99 THR A O 1
ATOM 761 N N . PRO A 1 100 ? 3.026 11.473 13.285 1.00 91.00 100 PRO A N 1
ATOM 762 C CA . PRO A 1 100 ? 1.926 10.898 14.055 1.00 91.00 100 PRO A CA 1
ATOM 763 C C . PRO A 1 100 ? 0.970 10.135 13.138 1.00 91.00 100 PRO A C 1
ATOM 765 O O . PRO A 1 100 ? 0.634 10.614 12.055 1.00 91.00 100 PRO A O 1
ATOM 768 N N . LYS A 1 101 ? 0.540 8.954 13.582 1.00 93.56 101 LYS A N 1
ATOM 769 C CA . LYS A 1 101 ? -0.405 8.075 12.884 1.00 93.56 101 LYS A CA 1
ATOM 770 C C . LYS A 1 101 ? -1.568 7.736 13.803 1.00 93.56 101 LYS A C 1
ATOM 772 O O . LYS A 1 101 ? -1.382 7.643 15.020 1.00 93.56 101 LYS A O 1
ATOM 777 N N . LEU A 1 102 ? -2.737 7.484 13.225 1.00 95.88 102 LEU A N 1
ATOM 778 C CA . LEU A 1 102 ? -3.847 6.912 13.976 1.00 95.88 102 LEU A CA 1
ATOM 779 C C . LEU A 1 102 ? -3.664 5.396 14.060 1.00 95.88 102 LEU A C 1
ATOM 781 O O . LEU A 1 102 ? -3.567 4.709 13.043 1.00 95.88 102 LEU A O 1
ATOM 785 N N . VAL A 1 103 ? -3.607 4.871 15.278 1.00 96.62 103 VAL A N 1
ATOM 786 C CA . VAL A 1 103 ? -3.633 3.435 15.541 1.00 96.62 103 VAL A CA 1
ATOM 787 C C . VAL A 1 103 ? -5.064 3.024 15.832 1.00 96.62 103 VAL A C 1
ATOM 789 O O . VAL A 1 103 ? -5.710 3.652 16.669 1.00 96.62 103 VAL A O 1
ATOM 792 N N . VAL A 1 104 ? -5.552 1.980 15.164 1.00 97.25 104 VAL A N 1
ATOM 793 C CA . VAL A 1 104 ? -6.938 1.505 15.300 1.00 97.25 104 VAL A CA 1
ATOM 794 C C . VAL A 1 104 ? -6.955 0.016 15.612 1.00 97.25 104 VAL A C 1
ATOM 796 O O . VAL A 1 104 ? -6.321 -0.783 14.923 1.00 97.25 104 VAL A O 1
ATOM 799 N N . ALA A 1 105 ? -7.681 -0.368 16.656 1.00 96.56 105 ALA A N 1
ATOM 800 C CA . ALA A 1 105 ? -7.754 -1.754 17.087 1.00 96.56 105 ALA A CA 1
ATOM 801 C C . ALA A 1 105 ? -8.599 -2.635 16.140 1.00 96.56 105 ALA A C 1
ATOM 803 O O . ALA A 1 105 ? -9.670 -2.249 15.660 1.00 96.56 105 ALA A O 1
ATOM 804 N N . ILE A 1 106 ? -8.138 -3.866 15.917 1.00 95.00 106 ILE A N 1
ATOM 805 C CA . ILE A 1 106 ? -8.889 -4.949 15.269 1.00 95.00 106 ILE A CA 1
ATOM 806 C C . ILE A 1 106 ? -8.851 -6.164 16.190 1.00 95.00 106 ILE A C 1
ATOM 808 O O . ILE A 1 106 ? -7.817 -6.474 16.767 1.00 95.00 106 ILE A O 1
ATOM 812 N N . SER A 1 107 ? -9.958 -6.888 16.294 1.00 93.69 107 SER A N 1
ATOM 813 C CA . SER A 1 107 ? -10.008 -8.198 16.952 1.00 93.69 107 SER A CA 1
ATOM 814 C C . SER A 1 107 ? -10.708 -9.212 16.053 1.00 93.69 107 SER A C 1
ATOM 816 O O . SER A 1 107 ? -11.274 -8.846 15.018 1.00 93.69 107 SER A O 1
ATOM 818 N N . SER A 1 108 ? -10.713 -10.485 16.453 1.00 90.62 108 SER A N 1
ATOM 819 C CA . SER A 1 108 ? -11.384 -11.546 15.692 1.00 90.62 108 SER A CA 1
ATOM 820 C C . SER A 1 108 ? -12.867 -11.237 15.459 1.00 90.62 108 SER A C 1
ATOM 822 O O . SER A 1 108 ? -13.421 -11.593 14.421 1.00 90.62 108 SER A O 1
ATOM 824 N N . GLU A 1 109 ? -13.500 -10.526 16.396 1.00 91.88 109 GLU A N 1
ATOM 825 C CA . GLU A 1 109 ? -14.896 -10.088 16.307 1.00 91.88 109 GLU A CA 1
ATOM 826 C C . GLU A 1 109 ? -15.110 -9.034 15.208 1.00 91.88 109 GLU A C 1
ATOM 828 O O . GLU A 1 109 ? -16.121 -9.051 14.504 1.00 91.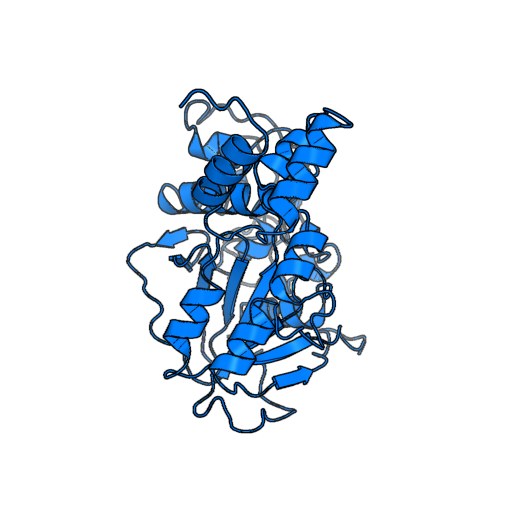88 109 GLU A O 1
ATOM 833 N N . THR A 1 110 ? -14.146 -8.129 15.015 1.00 93.50 110 THR A N 1
ATOM 834 C CA . THR A 1 110 ? -14.258 -7.026 14.047 1.00 93.50 110 THR A CA 1
ATOM 835 C C . THR A 1 110 ? -13.643 -7.345 12.691 1.00 93.50 110 THR A C 1
ATOM 837 O O . THR A 1 110 ? -13.846 -6.580 11.751 1.00 93.50 110 THR A O 1
ATOM 840 N N . ALA A 1 111 ? -12.970 -8.489 12.546 1.00 88.25 111 ALA A N 1
ATOM 841 C CA . ALA A 1 111 ? -12.281 -8.917 11.329 1.00 88.25 111 ALA A CA 1
ATOM 842 C C . ALA A 1 111 ? -13.144 -8.801 10.065 1.00 88.25 111 ALA A C 1
ATOM 844 O O . ALA A 1 111 ? -12.754 -8.172 9.085 1.00 88.25 111 ALA A O 1
ATOM 845 N N . LYS A 1 112 ? -14.362 -9.360 10.095 1.00 88.25 112 LYS A N 1
ATOM 846 C CA . LYS A 1 112 ? -15.282 -9.322 8.945 1.00 88.25 112 LYS A CA 1
ATOM 847 C C . LYS A 1 112 ? -15.660 -7.893 8.558 1.00 88.25 112 LYS A C 1
ATOM 849 O O . LYS A 1 112 ? -15.761 -7.585 7.374 1.00 88.25 112 LYS A O 1
ATOM 854 N N . LYS A 1 113 ? -15.862 -7.019 9.550 1.00 91.62 113 LYS A N 1
ATOM 855 C CA . LYS A 1 113 ? -16.153 -5.600 9.316 1.00 91.62 113 LYS A CA 1
ATOM 856 C C . LYS A 1 113 ? -14.922 -4.896 8.753 1.00 91.62 113 LYS A C 1
ATOM 858 O O . LYS A 1 113 ? -15.046 -4.200 7.758 1.00 91.62 113 LYS A O 1
ATOM 863 N N . TYR A 1 114 ? -13.742 -5.131 9.319 1.00 91.56 114 TYR A N 1
ATOM 864 C CA . TYR A 1 114 ? -12.486 -4.598 8.796 1.00 91.56 114 TYR A CA 1
ATOM 865 C C . TYR A 1 114 ? -12.316 -4.937 7.306 1.00 91.56 114 TYR A C 1
ATOM 867 O O . TYR A 1 114 ? -12.171 -4.033 6.489 1.00 91.56 114 TYR A O 1
ATOM 875 N N . HIS A 1 115 ? -12.465 -6.209 6.934 1.00 85.94 115 HIS A N 1
ATOM 876 C CA . HIS A 1 115 ? -12.376 -6.648 5.540 1.00 85.94 115 HIS A CA 1
ATOM 877 C C . HIS A 1 115 ? -13.435 -5.993 4.646 1.00 85.94 115 HIS A C 1
ATOM 879 O O . HIS A 1 115 ? -13.117 -5.490 3.572 1.00 85.94 115 HIS A O 1
ATOM 885 N N . LYS A 1 116 ? -14.684 -5.877 5.116 1.00 85.12 116 LYS A N 1
ATOM 886 C CA . LYS A 1 116 ? -15.748 -5.152 4.397 1.00 85.12 116 LYS A CA 1
ATOM 887 C C . LYS A 1 116 ? -15.345 -3.712 4.037 1.00 85.12 116 LYS A C 1
ATOM 889 O O . LYS A 1 116 ? -15.680 -3.256 2.943 1.00 85.12 116 LYS A O 1
ATOM 894 N N . TYR A 1 117 ? -14.665 -3.001 4.938 1.00 86.81 117 TYR A N 1
ATOM 895 C CA . TYR A 1 117 ? -14.271 -1.605 4.721 1.00 86.81 117 TYR A CA 1
ATOM 896 C C . TYR A 1 117 ? -12.956 -1.464 3.941 1.00 86.81 117 TYR A C 1
ATOM 898 O O . TYR A 1 117 ? -12.853 -0.570 3.101 1.00 86.81 117 TYR A O 1
ATOM 906 N N . PHE A 1 118 ? -11.972 -2.336 4.180 1.00 87.69 118 PHE A N 1
ATOM 907 C CA . PHE A 1 118 ? -10.582 -2.098 3.772 1.00 87.69 118 PHE A CA 1
ATOM 908 C C . PHE A 1 118 ? -9.991 -3.124 2.795 1.00 87.69 118 PHE A C 1
ATOM 910 O O . PHE A 1 118 ? -8.864 -2.944 2.345 1.00 87.69 118 PHE A O 1
ATOM 917 N N . ASP A 1 119 ? -10.752 -4.126 2.349 1.00 82.25 119 ASP A N 1
ATOM 918 C CA . ASP A 1 119 ? -10.341 -5.024 1.255 1.00 82.25 119 ASP A CA 1
ATOM 919 C C . ASP A 1 119 ? -10.577 -4.395 -0.132 1.00 82.25 119 ASP A C 1
ATOM 921 O O . ASP A 1 119 ? -11.029 -5.036 -1.085 1.00 82.25 119 ASP A O 1
ATOM 925 N N . LYS A 1 120 ? -10.302 -3.097 -0.260 1.00 80.31 120 LYS A N 1
ATOM 926 C CA . LYS A 1 120 ? -10.471 -2.338 -1.502 1.00 80.31 120 LYS A CA 1
ATOM 927 C C . LYS A 1 120 ? -9.161 -2.317 -2.300 1.00 80.31 120 LYS A C 1
ATOM 929 O O . LYS A 1 120 ? -8.080 -2.435 -1.721 1.00 80.31 120 LYS A O 1
ATOM 934 N N . PRO A 1 121 ? -9.216 -2.213 -3.638 1.00 71.69 121 PRO A N 1
ATOM 935 C CA . PRO A 1 121 ? -8.012 -2.209 -4.468 1.00 71.69 121 PRO A CA 1
ATOM 936 C C . PRO A 1 121 ? -7.084 -1.012 -4.233 1.00 71.69 121 PRO A C 1
ATOM 938 O O . PRO A 1 121 ? -5.899 -1.101 -4.549 1.00 71.69 121 PRO A O 1
ATOM 941 N N . GLU A 1 122 ? -7.607 0.087 -3.702 1.00 85.94 122 GLU A N 1
ATOM 942 C CA . GLU A 1 122 ? -6.875 1.318 -3.403 1.00 85.94 122 GLU A CA 1
ATOM 943 C C . GLU A 1 122 ? -5.996 1.207 -2.146 1.00 85.94 122 GLU A C 1
ATOM 945 O O . GLU A 1 122 ? -5.266 2.143 -1.821 1.00 85.94 122 GLU A O 1
ATOM 950 N N . PHE A 1 123 ? -6.015 0.050 -1.474 1.00 87.06 123 PHE A N 1
ATOM 951 C CA . PHE A 1 123 ? -5.129 -0.258 -0.359 1.00 87.06 123 PHE A CA 1
ATOM 952 C C . PHE A 1 123 ? -4.118 -1.322 -0.719 1.00 87.06 123 PHE A C 1
ATOM 954 O O . PHE A 1 123 ? -4.462 -2.393 -1.221 1.00 87.06 123 PHE A O 1
ATOM 961 N N . LEU A 1 124 ? -2.868 -1.034 -0.375 1.00 90.31 124 LEU A N 1
ATOM 962 C CA . LEU A 1 124 ? -1.859 -2.055 -0.181 1.00 90.31 124 LEU A CA 1
ATOM 963 C C . LEU A 1 124 ? -1.644 -2.222 1.325 1.00 90.31 124 LEU A C 1
ATOM 965 O O . LEU A 1 124 ? -1.138 -1.337 2.014 1.00 90.31 124 LEU A O 1
ATOM 969 N N . LEU A 1 125 ? -2.102 -3.355 1.841 1.00 89.75 125 LEU A N 1
ATOM 970 C CA . LEU A 1 125 ? -2.072 -3.705 3.254 1.00 89.75 125 LEU A CA 1
ATOM 971 C C . LEU A 1 125 ? -0.761 -4.424 3.542 1.00 89.75 125 LEU A C 1
ATOM 973 O O . LEU A 1 125 ? -0.489 -5.433 2.906 1.00 89.75 125 LEU A O 1
ATOM 977 N N . HIS A 1 126 ? 0.045 -3.941 4.481 1.00 89.44 126 HIS A N 1
ATOM 978 C CA . HIS A 1 126 ? 1.254 -4.642 4.914 1.00 89.44 126 HIS A CA 1
ATOM 979 C C . HIS A 1 126 ? 0.979 -5.361 6.232 1.00 89.44 126 HIS A C 1
ATOM 981 O O . HIS A 1 126 ? 0.716 -4.696 7.219 1.00 89.44 126 HIS A O 1
ATOM 987 N N . TYR A 1 127 ? 1.040 -6.688 6.278 1.00 87.56 127 TYR A N 1
ATOM 988 C CA . TYR A 1 127 ? 0.816 -7.452 7.506 1.00 87.56 127 TYR A CA 1
ATOM 989 C C . TYR A 1 127 ? 2.153 -7.809 8.146 1.00 87.56 127 TYR A C 1
ATOM 991 O O . TYR A 1 127 ? 2.915 -8.596 7.574 1.00 87.56 127 TYR A O 1
ATOM 999 N N . HIS A 1 128 ? 2.409 -7.245 9.331 1.00 86.81 128 HIS A N 1
ATOM 1000 C CA . HIS A 1 128 ? 3.623 -7.499 10.105 1.00 86.81 128 HIS A CA 1
ATOM 1001 C C . HIS A 1 128 ? 3.335 -8.271 11.397 1.00 86.81 128 HIS A C 1
ATOM 1003 O O . HIS A 1 128 ? 2.839 -7.680 12.363 1.00 86.81 128 HIS A O 1
ATOM 1009 N N . TYR A 1 129 ? 3.630 -9.576 11.412 1.00 85.25 129 TYR A N 1
ATOM 1010 C CA . TYR A 1 129 ? 3.419 -10.452 12.579 1.00 85.25 129 TYR A CA 1
ATOM 1011 C C . TYR A 1 129 ? 4.581 -10.354 13.584 1.00 85.25 129 TYR A C 1
ATOM 1013 O O . TYR A 1 129 ? 5.718 -10.103 13.174 1.00 85.25 129 TYR A O 1
ATOM 1021 N N . PRO A 1 130 ? 4.330 -10.594 14.885 1.00 79.81 130 PRO A N 1
ATOM 1022 C CA . PRO A 1 130 ? 5.366 -10.615 15.917 1.00 79.81 130 PRO A CA 1
ATOM 1023 C C . PRO A 1 130 ? 6.598 -11.471 15.606 1.00 79.81 130 PRO A C 1
ATOM 1025 O O . PRO A 1 130 ? 7.725 -11.019 15.804 1.00 79.81 130 PRO A O 1
ATOM 1028 N N . GLU A 1 131 ? 6.386 -12.675 15.075 1.00 75.00 131 GLU A N 1
ATOM 1029 C CA . GLU A 1 131 ? 7.437 -13.665 14.796 1.00 75.00 131 GLU A CA 1
ATOM 1030 C C . GLU A 1 131 ? 7.589 -13.933 13.288 1.00 75.00 131 GLU A C 1
ATOM 1032 O O . GLU A 1 131 ? 7.894 -15.039 12.839 1.00 75.00 131 GLU A O 1
ATOM 1037 N N . GLN A 1 132 ? 7.325 -12.919 12.462 1.00 72.19 132 GLN A N 1
ATOM 1038 C CA . GLN A 1 132 ? 7.222 -13.112 11.022 1.00 72.19 132 GLN A CA 1
ATOM 1039 C C . GLN A 1 132 ? 8.563 -13.439 10.351 1.00 72.19 132 GLN A C 1
ATOM 1041 O O . GLN A 1 132 ? 9.422 -12.574 10.197 1.00 72.19 132 GLN A O 1
ATOM 1046 N N . GLY A 1 133 ? 8.682 -14.655 9.812 1.00 64.06 133 GLY A N 1
ATOM 1047 C CA . GLY A 1 133 ? 9.768 -15.018 8.891 1.00 64.06 133 GLY A CA 1
ATOM 1048 C C . GLY A 1 133 ? 9.537 -14.574 7.438 1.00 64.06 133 GLY A C 1
ATOM 1049 O O . GLY A 1 133 ? 10.477 -14.474 6.654 1.00 64.06 133 GLY A O 1
ATOM 1050 N N . THR A 1 134 ? 8.289 -14.309 7.038 1.00 72.38 134 THR A N 1
ATOM 1051 C CA . THR A 1 134 ? 7.926 -13.926 5.661 1.00 72.38 134 THR A CA 1
ATOM 1052 C C . THR A 1 134 ? 6.849 -12.858 5.652 1.00 72.38 134 THR A C 1
ATOM 1054 O O . THR A 1 134 ? 5.745 -13.101 6.140 1.00 72.38 134 THR A O 1
ATOM 1057 N N . LEU A 1 135 ? 7.150 -11.701 5.053 1.00 75.75 135 LEU A N 1
ATOM 1058 C CA . LEU A 1 135 ? 6.197 -10.605 4.918 1.00 75.75 135 LEU A CA 1
ATOM 1059 C C . LEU A 1 135 ? 4.964 -11.001 4.111 1.00 75.75 135 LEU A C 1
ATOM 1061 O O . LEU A 1 135 ? 5.069 -11.587 3.031 1.00 75.75 135 LEU A O 1
ATOM 1065 N N . GLN A 1 136 ? 3.809 -10.597 4.627 1.00 83.25 136 GLN A N 1
ATOM 1066 C CA . GLN A 1 136 ? 2.533 -10.722 3.951 1.00 83.25 136 GLN A CA 1
ATOM 1067 C C . GLN A 1 136 ? 2.006 -9.346 3.580 1.00 83.25 136 GLN A C 1
ATOM 1069 O O . GLN A 1 136 ? 2.228 -8.352 4.275 1.00 83.25 136 GLN A O 1
ATOM 1074 N N . PHE A 1 137 ? 1.298 -9.287 2.466 1.00 83.50 137 PHE A N 1
ATOM 1075 C CA . PHE A 1 137 ? 0.600 -8.086 2.049 1.00 83.50 137 PHE A CA 1
ATOM 1076 C C . PHE A 1 137 ? -0.727 -8.453 1.396 1.00 83.50 137 PHE A C 1
ATOM 1078 O O . PHE A 1 137 ? -0.922 -9.585 0.954 1.00 83.50 137 PHE A O 1
ATOM 1085 N N . GLY A 1 138 ? -1.645 -7.494 1.358 1.00 83.69 138 GLY A N 1
ATOM 1086 C CA . GLY A 1 138 ? -2.961 -7.668 0.769 1.00 83.69 138 GLY A CA 1
ATOM 1087 C C . GLY A 1 138 ? -3.346 -6.524 -0.154 1.00 83.69 138 GLY A C 1
ATOM 1088 O O . GLY A 1 138 ? -2.984 -5.374 0.085 1.00 83.69 138 GLY A O 1
ATOM 1089 N N . GLN A 1 139 ? -4.101 -6.842 -1.199 1.00 85.88 139 GLN A N 1
ATOM 1090 C CA . GLN A 1 139 ? -4.770 -5.864 -2.052 1.00 85.88 139 GLN A CA 1
ATOM 1091 C C . GLN A 1 139 ? -6.093 -6.449 -2.544 1.00 85.88 139 GLN A C 1
ATOM 1093 O O . GLN A 1 139 ? -6.142 -7.602 -2.975 1.00 85.88 139 GLN A O 1
ATOM 1098 N N . ALA A 1 140 ? -7.161 -5.644 -2.526 1.00 81.88 140 ALA A N 1
ATOM 1099 C CA . ALA A 1 140 ? -8.480 -6.046 -3.028 1.00 81.88 140 ALA A CA 1
ATOM 1100 C C . ALA A 1 140 ? -9.002 -7.370 -2.420 1.00 81.88 140 ALA A C 1
ATOM 1102 O O . ALA A 1 140 ? -9.559 -8.207 -3.133 1.00 81.88 140 ALA A O 1
ATOM 1103 N N . GLY A 1 141 ? -8.760 -7.584 -1.121 1.00 77.62 141 GLY A N 1
ATOM 1104 C CA . GLY A 1 141 ? -9.198 -8.779 -0.389 1.00 77.62 141 GLY A CA 1
ATOM 1105 C C . GLY A 1 141 ? -8.428 -10.059 -0.701 1.00 77.62 141 GLY A C 1
ATOM 1106 O O . GLY A 1 141 ? -8.828 -11.133 -0.262 1.00 77.62 141 GLY A O 1
ATOM 1107 N N . VAL A 1 142 ? -7.329 -9.967 -1.452 1.00 80.25 142 VAL A N 1
ATOM 1108 C CA . VAL A 1 142 ? -6.413 -11.085 -1.692 1.00 80.25 142 VAL A CA 1
ATOM 1109 C C . VAL A 1 142 ? -5.133 -10.839 -0.910 1.00 80.25 142 VAL A C 1
ATOM 1111 O O . VAL A 1 142 ? -4.595 -9.733 -0.971 1.00 80.25 142 VAL A O 1
ATOM 1114 N N . ILE A 1 143 ? -4.642 -11.858 -0.204 1.00 80.00 143 ILE A N 1
ATOM 1115 C CA . ILE A 1 143 ? -3.367 -11.829 0.520 1.00 80.00 143 ILE A CA 1
ATOM 1116 C C . ILE A 1 143 ? -2.336 -12.702 -0.194 1.00 80.00 143 ILE A C 1
ATOM 1118 O O . ILE A 1 143 ? -2.660 -13.634 -0.928 1.00 80.00 143 ILE A O 1
ATOM 1122 N N . GLY A 1 144 ? -1.067 -12.373 -0.003 1.00 79.50 144 GLY A N 1
ATOM 1123 C CA . GLY A 1 144 ? 0.032 -13.245 -0.367 1.00 79.50 144 GLY A CA 1
ATOM 1124 C C . GLY A 1 144 ? 1.362 -12.734 0.162 1.00 79.50 144 GLY A C 1
ATOM 1125 O O . GLY A 1 144 ? 1.420 -11.974 1.131 1.00 79.50 144 GLY A O 1
ATOM 1126 N N . SER A 1 145 ? 2.441 -13.192 -0.460 1.00 77.94 145 SER A N 1
ATOM 1127 C CA . SER A 1 145 ? 3.822 -12.898 -0.077 1.00 77.94 145 SER A CA 1
ATOM 1128 C C . SER A 1 145 ? 4.708 -12.794 -1.324 1.00 77.94 145 SER A C 1
ATOM 1130 O O . SER A 1 145 ? 4.283 -13.132 -2.427 1.00 77.94 145 SER A O 1
ATOM 1132 N N . TYR A 1 146 ? 5.931 -12.269 -1.177 1.00 70.62 146 TYR A N 1
ATOM 1133 C CA . TYR A 1 146 ? 6.931 -12.212 -2.261 1.00 70.62 146 TYR A CA 1
ATOM 1134 C C . TYR A 1 146 ? 6.423 -11.605 -3.591 1.00 70.62 146 TYR A C 1
ATOM 1136 O O . TYR A 1 146 ? 6.770 -12.058 -4.672 1.00 70.62 146 TYR A O 1
ATOM 1144 N N . GLY A 1 147 ? 5.571 -10.579 -3.557 1.00 69.44 147 GLY A N 1
ATOM 1145 C CA . GLY A 1 147 ? 5.045 -9.979 -4.790 1.00 69.44 147 GLY A CA 1
ATOM 1146 C C . GLY A 1 147 ? 4.027 -10.842 -5.554 1.00 69.44 147 GLY A C 1
ATOM 1147 O O . GLY A 1 147 ? 3.653 -10.479 -6.665 1.00 69.44 147 GLY A O 1
ATOM 1148 N N . SER A 1 148 ? 3.533 -11.935 -4.964 1.00 74.81 148 SER A N 1
ATOM 1149 C CA . SER A 1 148 ? 2.404 -12.722 -5.464 1.00 74.81 148 SER A CA 1
ATOM 1150 C C . SER A 1 148 ? 1.224 -12.649 -4.493 1.00 74.81 148 SER A C 1
ATOM 1152 O O . SER A 1 148 ? 1.405 -12.745 -3.281 1.00 74.81 148 SER A O 1
ATOM 1154 N N . LEU A 1 149 ? 0.012 -12.477 -5.025 1.00 74.75 149 LEU A N 1
ATOM 1155 C CA . LEU A 1 149 ? -1.242 -12.546 -4.270 1.00 74.75 149 LEU A CA 1
ATOM 1156 C C . LEU A 1 149 ? -1.988 -13.820 -4.672 1.00 74.75 149 LEU A C 1
ATOM 1158 O O . LEU A 1 149 ? -2.347 -13.985 -5.841 1.00 74.75 149 LEU A O 1
ATOM 1162 N N . SER A 1 150 ? -2.234 -14.715 -3.715 1.00 65.69 150 SER A N 1
ATOM 1163 C CA . SER A 1 150 ? -2.913 -15.990 -3.952 1.00 65.69 150 SER A CA 1
ATOM 1164 C C . SER A 1 150 ? -4.359 -15.917 -3.477 1.00 65.69 150 SER A C 1
ATOM 1166 O O . SER A 1 150 ? -4.641 -15.600 -2.326 1.00 65.69 150 SER A O 1
ATOM 1168 N N . ARG A 1 151 ? -5.308 -16.268 -4.353 1.00 55.03 151 ARG A N 1
ATOM 1169 C CA . ARG A 1 151 ? -6.749 -16.281 -4.026 1.00 55.03 151 ARG A CA 1
ATOM 1170 C C . ARG A 1 151 ? -7.142 -17.305 -2.957 1.00 55.03 151 ARG A C 1
ATOM 1172 O O . ARG A 1 151 ? -8.261 -17.230 -2.462 1.00 55.03 151 ARG A O 1
ATOM 1179 N N . ASN A 1 152 ? -6.260 -18.249 -2.633 1.00 48.94 152 ASN A N 1
ATOM 1180 C CA . ASN A 1 152 ? -6.547 -19.318 -1.676 1.00 48.94 152 ASN A CA 1
ATOM 1181 C C . ASN A 1 152 ? -6.062 -19.001 -0.256 1.00 48.94 152 ASN A C 1
ATOM 1183 O O . ASN A 1 152 ? -6.435 -19.710 0.679 1.00 48.94 152 ASN A O 1
ATOM 1187 N N . ASP A 1 153 ? -5.291 -17.927 -0.080 1.00 47.84 153 ASP A N 1
ATOM 1188 C CA . ASP A 1 153 ? -4.849 -17.480 1.234 1.00 47.84 153 ASP A CA 1
ATOM 1189 C C . ASP A 1 153 ? -5.867 -16.476 1.774 1.00 47.84 153 ASP A C 1
ATOM 1191 O O . ASP A 1 153 ? -5.725 -15.258 1.669 1.00 47.84 153 ASP A O 1
ATOM 1195 N N . PHE A 1 154 ? -6.954 -17.005 2.339 1.00 50.53 154 PHE A N 1
ATOM 1196 C CA . PHE A 1 154 ? -7.798 -16.203 3.217 1.00 50.53 154 PHE A CA 1
ATOM 1197 C C . PHE A 1 154 ? -6.964 -15.748 4.408 1.00 50.53 154 PHE A C 1
ATOM 1199 O O . PHE A 1 154 ? -6.112 -16.494 4.898 1.00 50.53 154 PHE A O 1
ATOM 1206 N N . VAL A 1 155 ? -7.252 -14.547 4.905 1.00 52.00 155 VAL A N 1
ATOM 1207 C CA . VAL A 1 155 ? -6.675 -14.028 6.145 1.00 52.00 155 VAL A CA 1
ATOM 1208 C C . VAL A 1 155 ? -6.954 -15.050 7.247 1.00 52.00 155 VAL A C 1
ATOM 1210 O O . VAL A 1 155 ? -8.051 -15.096 7.807 1.00 52.00 155 VAL A O 1
ATOM 1213 N N . ARG A 1 156 ? -5.975 -15.904 7.572 1.00 54.44 156 ARG A N 1
ATOM 1214 C CA . ARG A 1 156 ? -5.976 -16.567 8.873 1.00 54.44 156 ARG A CA 1
ATOM 1215 C C . ARG A 1 156 ? -5.880 -15.417 9.850 1.00 54.44 156 ARG A C 1
ATOM 1217 O O . ARG A 1 156 ? -4.926 -14.644 9.766 1.00 54.44 156 ARG A O 1
ATOM 1224 N N . PHE A 1 157 ? -6.935 -15.228 10.641 1.00 56.62 157 PHE A N 1
ATOM 1225 C CA . PHE A 1 157 ? -7.055 -14.049 11.479 1.00 56.62 157 PHE A CA 1
ATOM 1226 C C . PHE A 1 157 ? -5.737 -13.822 12.221 1.00 56.62 157 PHE A C 1
ATOM 1228 O O . PHE A 1 157 ? -5.163 -14.740 12.804 1.00 56.62 157 PHE A O 1
ATOM 1235 N N . THR A 1 158 ? -5.242 -12.607 12.058 1.00 69.94 158 THR A N 1
ATOM 1236 C CA . THR A 1 158 ? -3.890 -12.164 12.368 1.00 69.94 158 THR A CA 1
ATOM 1237 C C . THR A 1 158 ? -3.509 -12.452 13.819 1.00 69.94 158 THR A C 1
ATOM 1239 O O . THR A 1 158 ? -4.340 -12.336 14.718 1.00 69.94 158 THR A O 1
ATOM 1242 N N . GLU A 1 159 ? -2.248 -12.810 14.052 1.00 84.00 159 GLU A N 1
ATOM 1243 C CA . GLU A 1 159 ? -1.703 -13.022 15.394 1.00 84.00 159 GLU A CA 1
ATOM 1244 C C . GLU A 1 159 ? -1.865 -11.762 16.262 1.00 84.00 159 GLU A C 1
ATOM 1246 O O . GLU A 1 159 ? -1.813 -10.632 15.762 1.00 84.00 159 GLU A O 1
ATOM 1251 N N . LEU A 1 160 ? -2.066 -11.926 17.571 1.00 88.44 160 LEU A N 1
ATOM 1252 C CA . LEU A 1 160 ? -2.119 -10.784 18.483 1.00 88.44 160 LEU A CA 1
ATOM 1253 C C . LEU A 1 160 ? -0.817 -9.981 18.407 1.00 88.44 160 LEU A C 1
ATOM 1255 O O . LEU A 1 160 ? 0.271 -10.540 18.403 1.00 88.44 160 LEU A O 1
ATOM 1259 N N . GLY A 1 161 ? -0.928 -8.657 18.357 1.00 88.12 161 GLY A N 1
ATOM 1260 C CA . GLY A 1 161 ? 0.219 -7.770 18.182 1.00 88.12 161 GLY A CA 1
ATOM 1261 C C . GLY A 1 161 ? 0.652 -7.577 16.728 1.00 88.12 161 GLY A C 1
ATOM 1262 O O . GLY A 1 161 ? 1.601 -6.829 16.500 1.00 88.12 161 GLY A O 1
ATOM 1263 N N . THR A 1 162 ? -0.039 -8.184 15.756 1.00 88.81 162 THR A N 1
ATOM 1264 C CA . THR A 1 162 ? 0.158 -7.859 14.336 1.00 88.81 162 THR A CA 1
ATOM 1265 C C . THR A 1 162 ? -0.164 -6.391 14.095 1.00 88.81 162 THR A C 1
ATOM 1267 O O . THR A 1 162 ? -1.226 -5.910 14.501 1.00 88.81 162 THR A O 1
ATOM 1270 N N . ILE A 1 163 ? 0.727 -5.695 13.393 1.00 90.06 163 ILE A N 1
ATOM 1271 C CA . ILE A 1 163 ? 0.467 -4.344 12.891 1.00 90.06 163 ILE A CA 1
ATOM 1272 C C . ILE A 1 163 ? 0.187 -4.393 11.395 1.00 90.06 163 ILE A C 1
ATOM 1274 O O . ILE A 1 163 ? 0.827 -5.142 10.655 1.00 90.06 163 ILE A O 1
ATOM 1278 N N . VAL A 1 164 ? -0.766 -3.574 10.954 1.00 91.12 164 VAL A N 1
ATOM 1279 C CA . VAL A 1 164 ? -1.166 -3.475 9.553 1.00 91.12 164 VAL A CA 1
ATOM 1280 C C . VAL A 1 164 ? -1.120 -2.019 9.091 1.00 91.12 164 VAL A C 1
ATOM 1282 O O . VAL A 1 164 ? -2.137 -1.321 9.153 1.00 91.12 164 VAL A O 1
ATOM 1285 N N . PRO A 1 165 ? 0.051 -1.509 8.665 1.00 92.38 165 PRO A N 1
ATOM 1286 C CA . PRO A 1 165 ? 0.138 -0.231 7.972 1.00 92.38 165 PRO A CA 1
ATOM 1287 C C . PRO A 1 165 ? -0.673 -0.267 6.672 1.00 92.38 165 PRO A C 1
ATOM 1289 O O . PRO A 1 165 ? -0.491 -1.158 5.837 1.00 92.38 165 PRO A O 1
ATOM 1292 N N . HIS A 1 166 ? -1.568 0.705 6.498 1.00 92.44 166 HIS A N 1
ATOM 1293 C CA . HIS A 1 166 ? -2.352 0.866 5.271 1.00 92.44 166 HIS A CA 1
ATOM 1294 C C . HIS A 1 166 ? -1.660 1.836 4.331 1.00 92.44 166 HIS A C 1
ATOM 1296 O O . HIS A 1 166 ? -1.551 3.016 4.652 1.00 92.44 166 HIS A O 1
ATOM 1302 N N . ILE A 1 167 ? -1.227 1.357 3.166 1.00 93.88 167 ILE A N 1
ATOM 1303 C CA . ILE A 1 167 ? -0.704 2.221 2.110 1.00 93.88 167 ILE A CA 1
ATOM 1304 C C . ILE A 1 167 ? -1.859 2.633 1.197 1.00 93.88 167 ILE A C 1
ATOM 1306 O O . ILE A 1 167 ? -2.450 1.791 0.518 1.00 93.88 167 ILE A O 1
ATOM 1310 N N . VAL A 1 168 ? -2.154 3.931 1.173 1.00 92.88 168 VAL A N 1
ATOM 1311 C CA . VAL A 1 168 ? -3.180 4.540 0.323 1.00 92.88 168 VAL A CA 1
ATOM 1312 C C . VAL A 1 168 ? -2.614 4.795 -1.073 1.00 92.88 168 VAL A C 1
ATOM 1314 O O . VAL A 1 168 ? -1.577 5.452 -1.248 1.00 92.88 168 VAL A O 1
ATOM 1317 N N . LEU A 1 169 ? -3.320 4.275 -2.072 1.00 92.00 169 LEU A N 1
ATOM 1318 C CA . LEU A 1 169 ? -2.987 4.389 -3.485 1.00 92.00 169 LEU A CA 1
ATOM 1319 C C . LEU A 1 169 ? -4.042 5.210 -4.227 1.00 92.00 169 LEU A C 1
ATOM 1321 O O . LEU A 1 169 ? -5.233 5.142 -3.925 1.00 92.00 169 LEU A O 1
ATOM 1325 N N . LYS A 1 170 ? -3.607 5.927 -5.263 1.00 90.38 170 LYS A N 1
ATOM 1326 C CA . LYS A 1 170 ? -4.509 6.448 -6.299 1.00 90.38 170 LYS A CA 1
ATOM 1327 C C . LYS A 1 170 ? -5.099 5.296 -7.112 1.00 90.38 170 LYS A C 1
ATOM 1329 O O . LYS A 1 170 ? -4.520 4.207 -7.166 1.00 90.38 170 LYS A O 1
ATOM 1334 N N . THR A 1 171 ? -6.191 5.539 -7.835 1.00 84.62 171 THR A N 1
ATOM 1335 C CA . THR A 1 171 ? -6.814 4.505 -8.683 1.00 84.62 171 THR A CA 1
ATOM 1336 C C . THR A 1 171 ? -5.844 3.964 -9.746 1.00 84.62 171 THR A C 1
ATOM 1338 O O . THR A 1 171 ? -5.779 2.750 -9.969 1.00 84.62 171 THR A O 1
ATOM 1341 N N . THR A 1 172 ? -5.049 4.835 -10.375 1.00 87.81 172 THR A N 1
ATOM 1342 C CA . THR A 1 172 ? -4.007 4.459 -11.351 1.00 87.81 172 THR A CA 1
ATOM 1343 C C . THR A 1 172 ? -2.895 3.607 -10.735 1.00 87.81 172 THR A C 1
ATOM 1345 O O . THR A 1 172 ? -2.529 2.566 -11.288 1.00 87.81 172 THR A O 1
ATOM 1348 N N . GLU A 1 173 ? -2.386 4.010 -9.570 1.00 93.25 173 GLU A N 1
ATOM 1349 C CA . GLU A 1 173 ? -1.355 3.292 -8.810 1.00 93.25 173 GLU A CA 1
ATOM 1350 C C . GLU A 1 173 ? -1.860 1.909 -8.379 1.00 93.25 173 GLU A C 1
ATOM 1352 O O . GLU A 1 173 ? -1.177 0.904 -8.578 1.00 93.25 173 GLU A O 1
ATOM 1357 N N . ALA A 1 174 ? -3.097 1.833 -7.881 1.00 89.44 174 ALA A N 1
ATOM 1358 C CA . ALA A 1 174 ? -3.771 0.584 -7.553 1.00 89.44 174 ALA A CA 1
ATOM 1359 C C . ALA A 1 174 ? -3.912 -0.331 -8.778 1.00 89.44 174 ALA A C 1
ATOM 1361 O O . ALA A 1 174 ? -3.713 -1.543 -8.678 1.00 89.44 174 ALA A O 1
ATOM 1362 N N . GLY A 1 175 ? -4.230 0.238 -9.946 1.00 87.81 175 GLY A N 1
ATOM 1363 C CA . GLY A 1 175 ? -4.264 -0.477 -11.221 1.00 87.81 175 GLY A CA 1
ATOM 1364 C C . GLY A 1 175 ? -2.926 -1.115 -11.586 1.00 87.81 175 GLY A C 1
ATOM 1365 O O . GLY A 1 175 ? -2.890 -2.300 -11.919 1.00 87.81 175 GLY A O 1
ATOM 1366 N N . ARG A 1 176 ? -1.830 -0.362 -11.461 1.00 91.62 176 ARG A N 1
ATOM 1367 C CA . ARG A 1 176 ? -0.475 -0.863 -11.730 1.00 91.62 176 ARG A CA 1
ATOM 1368 C C . ARG A 1 176 ? -0.011 -1.891 -10.701 1.00 91.62 176 ARG A C 1
ATOM 1370 O O . ARG A 1 176 ? 0.527 -2.922 -11.093 1.00 91.62 176 ARG A O 1
ATOM 1377 N N . ALA A 1 177 ? -0.320 -1.697 -9.419 1.00 91.38 177 ALA A N 1
ATOM 1378 C CA . ALA A 1 177 ? -0.071 -2.701 -8.385 1.00 91.38 177 ALA A CA 1
ATOM 1379 C C . ALA A 1 177 ? -0.774 -4.037 -8.704 1.00 91.38 177 ALA A C 1
ATOM 1381 O O . ALA A 1 177 ? -0.155 -5.097 -8.632 1.00 91.38 177 ALA A O 1
ATOM 1382 N N . ARG A 1 178 ? -2.028 -4.004 -9.182 1.00 88.44 178 ARG A N 1
ATOM 1383 C CA . ARG A 1 178 ? -2.726 -5.226 -9.625 1.00 88.44 178 ARG A CA 1
ATOM 1384 C C . ARG A 1 178 ? -2.038 -5.903 -10.807 1.00 88.44 178 ARG A C 1
ATOM 1386 O O . ARG A 1 178 ? -1.998 -7.130 -10.845 1.00 88.44 178 ARG A O 1
ATOM 1393 N N . ASN A 1 179 ? -1.533 -5.141 -11.776 1.00 90.12 179 ASN A N 1
ATOM 1394 C CA . ASN A 1 179 ? -0.779 -5.709 -12.897 1.00 90.12 179 ASN A CA 1
ATOM 1395 C C . ASN A 1 179 ? 0.500 -6.392 -12.403 1.00 90.12 179 ASN A C 1
ATOM 1397 O O . ASN A 1 179 ? 0.776 -7.519 -12.807 1.00 90.12 179 ASN A O 1
ATOM 1401 N N . PHE A 1 180 ? 1.212 -5.763 -11.463 1.00 91.81 180 PHE A N 1
ATOM 1402 C CA . PHE A 1 180 ? 2.391 -6.347 -10.832 1.00 91.81 180 PHE A CA 1
ATOM 1403 C C . PHE A 1 180 ? 2.068 -7.677 -10.142 1.00 91.81 180 PHE A C 1
ATOM 1405 O O . PHE A 1 180 ? 2.712 -8.681 -10.425 1.00 91.81 180 PHE A O 1
ATOM 1412 N N . PHE A 1 181 ? 1.027 -7.737 -9.306 1.00 87.81 181 PHE A N 1
ATOM 1413 C CA . PHE A 1 181 ? 0.665 -8.988 -8.625 1.00 87.81 181 PHE A CA 1
ATOM 1414 C C . PHE A 1 181 ? 0.128 -10.060 -9.580 1.00 87.81 181 PHE A C 1
ATOM 1416 O O . PHE A 1 181 ? 0.332 -11.249 -9.343 1.00 87.81 181 PHE A O 1
ATOM 1423 N N . ARG A 1 182 ? -0.521 -9.671 -10.687 1.00 87.38 182 ARG A N 1
ATOM 1424 C CA . ARG A 1 182 ? -0.898 -10.606 -11.762 1.00 87.38 182 ARG A CA 1
ATOM 1425 C C . ARG A 1 182 ? 0.324 -11.197 -12.455 1.00 87.38 182 ARG A C 1
ATOM 1427 O O . ARG A 1 182 ? 0.305 -12.387 -12.760 1.00 87.38 182 ARG A O 1
ATOM 1434 N N . LEU A 1 183 ? 1.358 -10.388 -12.692 1.00 88.88 183 LEU A N 1
ATOM 1435 C CA . LEU A 1 183 ? 2.639 -10.875 -13.190 1.00 88.88 183 LEU A CA 1
ATOM 1436 C C . LEU A 1 183 ? 3.282 -11.806 -12.158 1.00 88.88 183 LEU A C 1
ATOM 1438 O O . LEU A 1 183 ? 3.620 -12.926 -12.513 1.00 88.88 183 LEU A O 1
ATOM 1442 N N . GLY A 1 184 ? 3.350 -11.410 -10.885 1.00 88.25 184 GLY A N 1
ATOM 1443 C CA . GLY A 1 184 ? 3.939 -12.221 -9.815 1.00 88.25 184 GLY A CA 1
ATOM 1444 C C . GLY A 1 184 ? 3.254 -13.573 -9.601 1.00 88.25 184 GLY A C 1
ATOM 1445 O O . GLY A 1 184 ? 3.924 -14.573 -9.368 1.00 88.25 184 GLY A O 1
ATOM 1446 N N . ALA A 1 185 ? 1.931 -13.646 -9.769 1.00 85.06 185 ALA A N 1
ATOM 1447 C CA . ALA A 1 185 ? 1.190 -14.907 -9.713 1.00 85.06 185 ALA A CA 1
ATOM 1448 C C . ALA A 1 185 ? 1.508 -15.868 -10.877 1.00 85.06 185 ALA A C 1
ATOM 1450 O O . ALA A 1 185 ? 1.26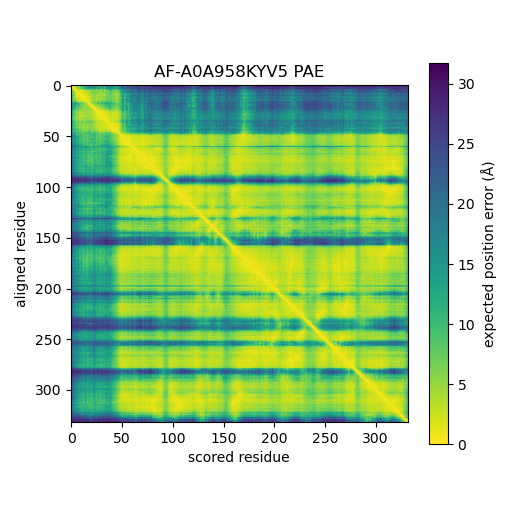6 -17.067 -10.760 1.00 85.06 185 ALA A O 1
ATOM 1451 N N . ARG A 1 186 ? 2.019 -15.357 -12.006 1.00 86.06 186 ARG A N 1
ATOM 1452 C CA . ARG A 1 186 ? 2.408 -16.154 -13.184 1.00 86.06 186 ARG A CA 1
ATOM 1453 C C . ARG A 1 186 ? 3.902 -16.450 -13.215 1.00 86.06 186 ARG A C 1
ATOM 1455 O O . ARG A 1 186 ? 4.301 -17.563 -13.530 1.00 86.06 186 ARG A O 1
ATOM 1462 N N . ASN A 1 187 ? 4.707 -15.435 -12.929 1.00 86.94 187 ASN A N 1
ATOM 1463 C CA . ASN A 1 187 ? 6.156 -15.466 -12.958 1.00 86.94 187 ASN A CA 1
ATOM 1464 C C . ASN A 1 187 ? 6.703 -14.526 -11.873 1.00 86.94 187 ASN A C 1
ATOM 1466 O O . ASN A 1 187 ? 7.015 -13.356 -12.110 1.00 86.94 187 ASN A O 1
ATOM 1470 N N . ILE A 1 188 ? 6.774 -15.061 -10.654 1.00 84.94 188 ILE A N 1
ATOM 1471 C CA . ILE A 1 188 ? 7.250 -14.341 -9.470 1.00 84.94 188 ILE A CA 1
ATOM 1472 C C . ILE A 1 188 ? 8.700 -13.882 -9.618 1.00 84.94 188 ILE A C 1
ATOM 1474 O O . ILE A 1 188 ? 9.065 -12.821 -9.119 1.00 84.94 188 ILE A O 1
ATOM 1478 N N . GLU A 1 189 ? 9.509 -14.649 -10.349 1.00 85.12 189 GLU A N 1
ATOM 1479 C CA . GLU A 1 189 ? 10.916 -14.352 -10.569 1.00 85.12 189 GLU A CA 1
ATOM 1480 C C . GLU A 1 189 ? 11.059 -13.069 -11.391 1.00 85.12 189 GLU A C 1
ATOM 1482 O O . GLU A 1 189 ? 11.649 -12.105 -10.909 1.00 85.12 189 GLU A O 1
ATOM 1487 N N . ILE A 1 190 ? 10.402 -12.972 -12.552 1.00 87.25 190 ILE A N 1
ATOM 1488 C CA . ILE A 1 190 ? 10.419 -11.752 -13.379 1.00 87.25 190 ILE A CA 1
ATOM 1489 C C . ILE A 1 190 ? 9.768 -10.558 -12.659 1.00 87.25 190 ILE A C 1
ATOM 1491 O O . ILE A 1 190 ? 10.213 -9.421 -12.818 1.00 87.25 190 ILE A O 1
ATOM 1495 N N . ALA A 1 191 ? 8.724 -10.777 -11.852 1.00 88.19 191 ALA A N 1
ATOM 1496 C CA . ALA A 1 191 ? 8.104 -9.701 -11.073 1.00 88.19 191 ALA A CA 1
ATOM 1497 C C . ALA A 1 191 ? 9.035 -9.149 -9.977 1.00 88.19 191 ALA A C 1
ATOM 1499 O O . ALA A 1 191 ? 9.032 -7.955 -9.696 1.00 88.19 191 ALA A O 1
ATOM 1500 N N . LEU A 1 192 ? 9.838 -9.993 -9.330 1.00 83.62 192 LEU A N 1
ATOM 1501 C CA . LEU A 1 192 ? 10.742 -9.548 -8.268 1.00 83.62 192 LEU A CA 1
ATOM 1502 C C . LEU A 1 192 ? 12.127 -9.150 -8.771 1.00 83.62 192 LEU A C 1
ATOM 1504 O O . LEU A 1 192 ? 12.815 -8.397 -8.085 1.00 83.62 192 LEU A O 1
ATOM 1508 N N . THR A 1 193 ? 12.541 -9.644 -9.932 1.00 86.25 193 THR A N 1
ATOM 1509 C CA . THR A 1 193 ? 13.898 -9.482 -10.459 1.00 86.25 193 THR A CA 1
ATOM 1510 C C . THR A 1 193 ? 13.849 -8.986 -11.909 1.00 86.25 193 THR A C 1
ATOM 1512 O O . THR A 1 193 ? 14.182 -9.713 -12.843 1.00 86.25 193 THR A O 1
ATOM 1515 N N . PRO A 1 194 ? 13.435 -7.722 -12.138 1.00 88.50 194 PRO A N 1
ATOM 1516 C CA . PRO A 1 194 ? 13.253 -7.185 -13.490 1.00 88.50 194 PRO A CA 1
ATOM 1517 C C . PRO A 1 194 ? 14.536 -7.180 -14.334 1.00 88.50 194 PRO A C 1
ATOM 1519 O O . PRO A 1 194 ? 14.463 -7.149 -15.555 1.00 88.50 194 PRO A O 1
ATOM 1522 N N . TRP A 1 195 ? 15.716 -7.254 -13.712 1.00 88.56 195 TRP A N 1
ATOM 1523 C CA . TRP A 1 195 ? 17.002 -7.376 -14.409 1.00 88.56 195 TRP A CA 1
ATOM 1524 C C . TRP A 1 195 ? 17.225 -8.736 -15.088 1.00 88.56 195 TRP A C 1
ATOM 1526 O O . TRP A 1 195 ? 18.189 -8.874 -15.834 1.00 88.56 195 TRP A O 1
ATOM 1536 N N . LEU A 1 196 ? 16.366 -9.737 -14.854 1.00 88.62 196 LEU A N 1
ATOM 1537 C CA . LEU A 1 196 ? 16.351 -10.962 -15.661 1.00 88.62 196 LEU A CA 1
ATOM 1538 C C . LEU A 1 196 ? 15.830 -10.718 -17.083 1.00 88.62 196 LEU A C 1
ATOM 1540 O O . LEU A 1 196 ? 16.035 -11.549 -17.963 1.00 88.62 196 LEU A O 1
ATOM 1544 N N . LEU A 1 197 ? 15.170 -9.582 -17.322 1.00 90.56 197 LEU A N 1
ATOM 1545 C CA . LEU A 1 197 ? 14.847 -9.121 -18.665 1.00 90.56 197 LEU A CA 1
ATOM 1546 C C . LEU A 1 197 ? 16.127 -8.576 -19.302 1.00 90.56 197 LEU A C 1
ATOM 1548 O O . LEU A 1 197 ? 16.669 -7.564 -18.849 1.00 90.56 197 LEU A O 1
ATOM 1552 N N . THR A 1 198 ? 16.616 -9.252 -20.341 1.00 89.25 198 THR A N 1
ATOM 1553 C CA . THR A 1 198 ? 17.908 -8.944 -20.961 1.00 89.25 198 THR A CA 1
ATOM 1554 C C . THR A 1 198 ? 18.019 -7.467 -21.335 1.00 89.25 198 THR A C 1
ATOM 1556 O O . THR A 1 198 ? 17.224 -6.937 -22.109 1.00 89.25 198 THR A O 1
ATOM 1559 N N . GLY A 1 199 ? 19.024 -6.802 -20.759 1.00 86.56 199 GLY A N 1
ATOM 1560 C CA . GLY A 1 199 ? 19.338 -5.391 -20.987 1.00 86.56 199 GLY A CA 1
ATOM 1561 C C . GLY A 1 199 ? 18.430 -4.385 -20.272 1.00 86.56 199 GLY A C 1
ATOM 1562 O O . GLY A 1 199 ? 18.786 -3.210 -20.240 1.00 86.56 199 GLY A O 1
ATOM 1563 N N . TYR A 1 200 ? 17.318 -4.810 -19.657 1.00 92.69 200 TYR A N 1
ATOM 1564 C CA . TYR A 1 200 ? 16.259 -3.904 -19.200 1.00 92.69 200 TYR A CA 1
ATOM 1565 C C . TYR A 1 200 ? 16.717 -2.896 -18.150 1.00 92.69 200 TYR A C 1
ATOM 1567 O O . TYR A 1 200 ? 16.508 -1.703 -18.328 1.00 92.69 200 TYR A O 1
ATOM 1575 N N . CYS A 1 201 ? 17.315 -3.344 -17.047 1.00 91.81 201 CYS A N 1
ATOM 1576 C CA . CYS A 1 201 ? 17.693 -2.471 -15.938 1.00 91.81 201 CYS A CA 1
ATOM 1577 C C . CYS A 1 201 ? 18.912 -3.004 -15.179 1.00 91.81 201 CYS A C 1
ATOM 1579 O O . CYS A 1 201 ? 19.383 -4.113 -15.421 1.00 91.81 201 CYS A O 1
ATOM 1581 N N . ALA A 1 202 ? 19.397 -2.220 -14.212 1.00 88.81 202 ALA A N 1
ATOM 1582 C CA . ALA A 1 202 ? 20.482 -2.646 -13.339 1.00 88.81 202 ALA A CA 1
ATOM 1583 C C . ALA A 1 202 ? 20.047 -3.827 -12.469 1.00 88.81 202 ALA A C 1
ATOM 1585 O O . ALA A 1 202 ? 18.914 -3.870 -11.984 1.00 88.81 202 ALA A O 1
ATOM 1586 N N . MET A 1 203 ? 20.981 -4.734 -12.197 1.00 85.44 203 MET A N 1
ATOM 1587 C CA . MET A 1 203 ? 20.773 -5.797 -11.223 1.00 85.44 203 MET A CA 1
ATOM 1588 C C . MET A 1 203 ? 20.913 -5.268 -9.794 1.00 85.44 203 MET A C 1
ATOM 1590 O O . MET A 1 203 ? 21.934 -4.686 -9.426 1.00 85.44 203 MET A O 1
ATOM 1594 N N . GLY A 1 204 ? 19.881 -5.494 -8.981 1.00 79.12 204 GLY A N 1
ATOM 1595 C CA . GLY A 1 204 ? 19.883 -5.185 -7.556 1.00 79.12 204 GLY A CA 1
ATOM 1596 C C . GLY A 1 204 ? 20.395 -6.331 -6.682 1.00 79.12 204 GLY A C 1
ATOM 1597 O O . GLY A 1 204 ? 20.419 -7.494 -7.083 1.00 79.12 204 GLY A O 1
ATOM 1598 N N . GLY A 1 205 ? 20.722 -6.006 -5.431 1.00 71.75 205 GLY A N 1
ATOM 1599 C CA . GLY A 1 205 ? 20.982 -6.972 -4.355 1.00 71.75 205 GLY A CA 1
ATOM 1600 C C . GLY A 1 205 ? 19.710 -7.562 -3.729 1.00 71.75 205 GLY A C 1
ATOM 1601 O O . GLY A 1 205 ? 19.774 -8.234 -2.704 1.00 71.75 205 GLY A O 1
ATOM 1602 N N . TYR A 1 206 ? 18.543 -7.279 -4.305 1.00 70.62 206 TYR A N 1
ATOM 1603 C CA . TYR A 1 206 ? 17.243 -7.659 -3.774 1.00 70.62 206 TYR A CA 1
ATOM 1604 C C . TYR A 1 206 ? 16.876 -9.126 -4.119 1.00 70.62 206 TYR A C 1
ATOM 1606 O O . TYR A 1 206 ? 16.509 -9.418 -5.248 1.00 70.62 206 TYR A O 1
ATOM 1614 N N . SER A 1 207 ? 16.881 -10.038 -3.134 1.00 64.62 207 SER A N 1
ATOM 1615 C CA . SER A 1 207 ? 16.377 -11.431 -3.220 1.00 64.62 207 SER A CA 1
ATOM 1616 C C . SER A 1 207 ? 15.548 -11.993 -2.014 1.00 64.62 207 SER A C 1
ATOM 1618 O O . SER A 1 207 ? 15.767 -13.122 -1.591 1.00 64.62 207 SER A O 1
ATOM 1620 N N . SER A 1 208 ? 14.627 -11.246 -1.395 1.00 69.94 208 SER A N 1
ATOM 1621 C CA . SER A 1 208 ? 13.880 -11.601 -0.173 1.00 69.94 208 SER A CA 1
ATOM 1622 C C . SER A 1 208 ? 12.463 -10.994 -0.179 1.00 69.94 208 SER A C 1
ATOM 1624 O O . SER A 1 208 ? 12.113 -10.193 -1.053 1.00 69.94 208 SER A O 1
ATOM 1626 N N . CYS A 1 209 ? 11.627 -11.372 0.798 1.00 71.44 209 CYS A N 1
ATOM 1627 C CA . CYS A 1 209 ? 10.213 -10.974 0.883 1.00 71.44 209 CYS A CA 1
ATOM 1628 C C . CYS A 1 209 ? 9.979 -9.479 1.140 1.00 71.44 209 CYS A C 1
ATOM 1630 O O . CYS A 1 209 ? 8.832 -9.047 1.134 1.00 71.44 209 CYS A O 1
ATOM 1632 N N . THR A 1 210 ? 11.021 -8.683 1.373 1.00 74.94 210 THR A N 1
ATOM 1633 C CA . THR A 1 210 ? 10.926 -7.253 1.706 1.00 74.94 210 THR A CA 1
ATOM 1634 C C . THR A 1 210 ? 11.018 -6.342 0.491 1.00 74.94 210 THR A C 1
ATOM 1636 O O . THR A 1 210 ? 10.677 -5.167 0.574 1.00 74.94 210 THR A O 1
ATOM 1639 N N . HIS A 1 211 ? 11.373 -6.883 -0.673 1.00 73.31 211 HIS A N 1
ATOM 1640 C CA . HIS A 1 211 ? 11.709 -6.084 -1.855 1.00 73.31 211 HIS A CA 1
ATOM 1641 C C . HIS A 1 211 ? 10.523 -5.540 -2.626 1.00 73.31 211 HIS A C 1
ATOM 1643 O O . HIS A 1 211 ? 10.699 -4.660 -3.462 1.00 73.31 211 HIS A O 1
ATOM 1649 N N . TRP A 1 212 ? 9.308 -5.985 -2.313 1.00 77.38 212 TRP A N 1
ATOM 1650 C CA . TRP A 1 212 ? 8.091 -5.421 -2.895 1.00 77.38 212 TRP A CA 1
ATOM 1651 C C . TRP A 1 212 ? 8.027 -3.894 -2.711 1.00 77.38 212 TRP A C 1
ATOM 1653 O O . TRP A 1 212 ? 7.629 -3.187 -3.631 1.00 77.38 212 TRP A O 1
ATOM 1663 N N . VAL A 1 213 ? 8.503 -3.347 -1.583 1.00 80.38 213 VAL A N 1
ATOM 1664 C CA . VAL A 1 213 ? 8.513 -1.888 -1.386 1.00 80.38 213 VAL A CA 1
ATOM 1665 C C . VAL A 1 213 ? 9.410 -1.185 -2.411 1.00 80.38 213 VAL A C 1
ATOM 1667 O O . VAL A 1 213 ? 9.069 -0.108 -2.889 1.00 80.38 213 VAL A O 1
ATOM 1670 N N . GLY A 1 214 ? 10.526 -1.813 -2.789 1.00 80.00 214 GLY A N 1
ATOM 1671 C CA . GLY A 1 214 ? 11.501 -1.281 -3.737 1.00 80.00 214 GLY A CA 1
ATOM 1672 C C . GLY A 1 214 ? 11.184 -1.577 -5.204 1.00 80.00 214 GLY A C 1
ATOM 1673 O O . GLY A 1 214 ? 11.571 -0.800 -6.066 1.00 80.00 214 GLY A O 1
ATOM 1674 N N . ASN A 1 215 ? 10.470 -2.669 -5.492 1.00 83.06 215 ASN A N 1
ATOM 1675 C CA . ASN A 1 215 ? 10.386 -3.212 -6.849 1.00 83.06 215 ASN A CA 1
ATOM 1676 C C . ASN A 1 215 ? 9.070 -2.930 -7.569 1.00 83.06 215 ASN A C 1
ATOM 1678 O O . ASN A 1 215 ? 9.076 -2.950 -8.792 1.00 83.06 215 ASN A O 1
ATOM 1682 N N . ILE A 1 216 ? 7.957 -2.662 -6.878 1.00 90.06 216 ILE A N 1
ATOM 1683 C CA . ILE A 1 216 ? 6.666 -2.489 -7.565 1.00 90.06 216 ILE A CA 1
ATOM 1684 C C . ILE A 1 216 ? 6.645 -1.131 -8.307 1.00 90.06 216 ILE A C 1
ATOM 1686 O O . ILE A 1 216 ? 6.692 -0.090 -7.643 1.00 90.06 216 ILE A O 1
ATOM 1690 N N . PRO A 1 217 ? 6.535 -1.098 -9.653 1.00 93.06 217 PRO A N 1
ATOM 1691 C CA . PRO A 1 217 ? 6.463 0.139 -10.426 1.00 93.06 217 PRO A CA 1
ATOM 1692 C C . PRO A 1 217 ? 5.013 0.646 -10.468 1.00 93.06 217 PRO A C 1
ATOM 1694 O O . PRO A 1 217 ? 4.167 0.101 -11.178 1.00 93.06 217 PRO A O 1
ATOM 1697 N N . ILE A 1 218 ? 4.688 1.679 -9.685 1.00 94.00 218 ILE A N 1
ATOM 1698 C CA . ILE A 1 218 ? 3.291 2.120 -9.509 1.00 94.00 218 ILE A CA 1
ATOM 1699 C C . ILE A 1 218 ? 3.045 3.604 -9.710 1.00 94.00 218 ILE A C 1
ATOM 1701 O O . ILE A 1 218 ? 1.889 3.962 -9.922 1.00 94.00 218 ILE A O 1
ATOM 1705 N N . GLY A 1 219 ? 4.050 4.472 -9.620 1.00 92.88 219 GLY A N 1
ATOM 1706 C CA . GLY A 1 219 ? 3.824 5.916 -9.648 1.00 92.88 219 GLY A CA 1
ATOM 1707 C C . GLY A 1 219 ? 3.302 6.404 -10.999 1.00 92.88 219 GLY A C 1
ATOM 1708 O O . GLY A 1 219 ? 3.525 5.776 -12.034 1.00 92.88 219 GLY A O 1
ATOM 1709 N N . ASP A 1 220 ? 2.560 7.511 -10.993 1.00 90.56 220 ASP A N 1
ATOM 1710 C CA . ASP A 1 220 ? 2.066 8.123 -12.237 1.00 90.56 220 ASP A CA 1
ATOM 1711 C C . ASP A 1 220 ? 3.203 8.704 -13.079 1.00 90.56 220 ASP A C 1
ATOM 1713 O O . ASP A 1 220 ? 3.161 8.638 -14.306 1.00 90.56 220 ASP A O 1
ATOM 1717 N N . GLU A 1 221 ? 4.223 9.243 -12.414 1.00 93.62 221 GLU A N 1
ATOM 1718 C CA . GLU A 1 221 ? 5.397 9.805 -13.064 1.00 93.62 221 GLU A CA 1
ATOM 1719 C C . GLU A 1 221 ? 6.261 8.704 -13.689 1.00 93.62 221 GLU A C 1
ATOM 1721 O O . GLU A 1 221 ? 6.436 7.601 -13.149 1.00 93.62 221 GLU A O 1
ATOM 1726 N N . LYS A 1 222 ? 6.767 9.025 -14.879 1.00 95.44 222 LYS A N 1
ATOM 1727 C CA . LYS A 1 222 ? 7.624 8.159 -15.676 1.00 95.44 222 LYS A CA 1
ATOM 1728 C C . LYS A 1 222 ? 9.087 8.395 -15.330 1.00 95.44 222 LYS A C 1
ATOM 1730 O O . LYS A 1 222 ? 9.487 9.522 -15.060 1.00 95.44 222 LYS A O 1
ATOM 1735 N N . VAL A 1 223 ? 9.881 7.331 -15.369 1.00 94.94 223 VAL A N 1
ATOM 1736 C CA . VAL A 1 223 ? 11.316 7.368 -15.081 1.00 94.94 223 VAL A CA 1
ATOM 1737 C C . VAL A 1 223 ? 12.113 6.656 -16.165 1.00 94.94 223 VAL A C 1
ATOM 1739 O O . VAL A 1 223 ? 11.700 5.624 -16.693 1.00 94.94 223 VAL A O 1
ATOM 1742 N N . GLU A 1 224 ? 13.293 7.196 -16.447 1.00 96.62 224 GLU A N 1
ATOM 1743 C CA . GLU A 1 224 ? 14.237 6.637 -17.421 1.00 96.62 224 GLU A CA 1
ATOM 1744 C C . GLU A 1 224 ? 15.169 5.586 -16.810 1.00 96.62 224 GLU A C 1
ATOM 1746 O O . GLU A 1 224 ? 15.901 4.920 -17.527 1.00 96.62 224 GLU A O 1
ATOM 1751 N N . SER A 1 225 ? 15.201 5.440 -15.484 1.00 93.44 225 SER A N 1
ATOM 1752 C CA . SER A 1 225 ? 16.079 4.489 -14.795 1.00 93.44 225 SER A CA 1
ATOM 1753 C C . SER A 1 225 ? 15.462 4.018 -13.487 1.00 93.44 225 SER A C 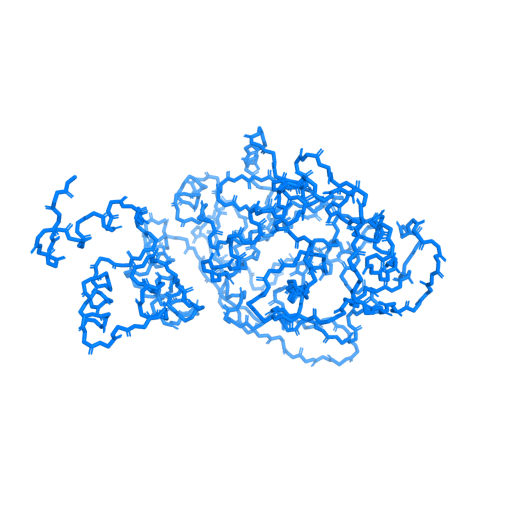1
ATOM 1755 O O . SER A 1 225 ? 14.713 4.756 -12.844 1.00 93.44 225 SER A O 1
ATOM 1757 N N . TYR A 1 226 ? 15.826 2.805 -13.077 1.00 90.75 226 TYR A N 1
ATOM 1758 C CA . TYR A 1 226 ? 15.563 2.299 -11.734 1.00 90.75 226 TYR A CA 1
ATOM 1759 C C . TYR A 1 226 ? 16.848 2.226 -10.924 1.00 90.75 226 TYR A C 1
ATOM 1761 O O . TYR A 1 226 ? 17.911 1.902 -11.457 1.00 90.75 226 TYR A O 1
ATOM 1769 N N . THR A 1 227 ? 16.726 2.503 -9.627 1.00 86.56 227 THR A N 1
ATOM 1770 C CA . THR A 1 227 ? 17.811 2.361 -8.658 1.00 86.56 227 THR A CA 1
ATOM 1771 C C . THR A 1 227 ? 17.453 1.260 -7.681 1.00 86.56 227 THR A C 1
ATOM 1773 O O . THR A 1 227 ? 16.529 1.408 -6.889 1.00 86.56 227 THR A O 1
ATOM 1776 N N . PHE A 1 228 ? 18.226 0.186 -7.682 1.00 82.25 228 PHE A N 1
ATOM 1777 C CA . PHE A 1 228 ? 18.078 -0.902 -6.726 1.00 82.25 228 PHE A CA 1
ATOM 1778 C C . PHE A 1 228 ? 19.199 -0.829 -5.685 1.00 82.25 228 PHE A C 1
ATOM 1780 O O . PHE A 1 228 ? 20.316 -0.411 -6.003 1.00 82.25 228 PHE A O 1
ATOM 1787 N N . PRO A 1 229 ? 18.960 -1.208 -4.424 1.00 74.62 229 PRO A N 1
ATOM 1788 C CA . PRO A 1 229 ? 20.027 -1.288 -3.444 1.00 74.62 229 PRO A CA 1
ATOM 1789 C C . PRO A 1 229 ? 21.018 -2.396 -3.762 1.00 74.62 229 PRO A C 1
ATOM 1791 O O . PRO A 1 229 ? 20.710 -3.363 -4.456 1.00 74.62 229 PRO A O 1
ATOM 1794 N N . GLY A 1 230 ? 22.221 -2.238 -3.217 1.00 71.50 230 GLY A N 1
ATOM 1795 C CA . GLY A 1 230 ? 23.224 -3.295 -3.209 1.00 71.50 230 GLY A CA 1
ATOM 1796 C C . GLY A 1 230 ? 22.952 -4.337 -2.124 1.00 71.50 230 GLY A C 1
ATOM 1797 O O . GLY A 1 230 ? 21.962 -4.278 -1.400 1.00 71.50 230 GLY A O 1
ATOM 1798 N N . LYS A 1 231 ? 23.878 -5.281 -1.984 1.00 68.19 231 LYS A N 1
ATOM 1799 C CA . LYS A 1 231 ? 23.925 -6.279 -0.919 1.00 68.19 231 LYS A CA 1
ATOM 1800 C C . LYS A 1 231 ? 24.096 -5.605 0.440 1.00 68.19 231 LYS A C 1
ATOM 1802 O O . LYS A 1 231 ? 25.084 -4.910 0.678 1.00 68.19 231 LYS A O 1
ATOM 1807 N N . ILE A 1 232 ? 23.135 -5.853 1.319 1.00 59.34 232 ILE A N 1
ATOM 1808 C CA . ILE A 1 232 ? 23.057 -5.263 2.660 1.00 59.34 232 ILE A CA 1
ATOM 1809 C C . ILE A 1 232 ? 23.449 -6.280 3.733 1.00 59.34 232 ILE A C 1
ATOM 1811 O O . ILE A 1 232 ? 24.106 -5.923 4.709 1.00 59.34 232 ILE A O 1
ATOM 1815 N N . ASP A 1 233 ? 23.092 -7.549 3.538 1.00 55.34 233 ASP A N 1
ATOM 1816 C CA . ASP A 1 233 ? 23.409 -8.639 4.454 1.00 55.34 233 ASP A CA 1
ATOM 1817 C C . ASP A 1 233 ? 23.725 -9.943 3.698 1.00 55.34 233 ASP A C 1
ATOM 1819 O O . ASP A 1 233 ? 23.847 -9.977 2.470 1.00 55.34 233 ASP A O 1
ATOM 1823 N N . ARG A 1 234 ? 23.929 -11.025 4.452 1.00 55.97 234 ARG A N 1
ATOM 1824 C CA . ARG A 1 234 ? 24.274 -12.355 3.927 1.00 55.97 234 ARG A CA 1
ATOM 1825 C C . ARG A 1 234 ? 23.115 -13.084 3.235 1.00 55.97 234 ARG A C 1
ATOM 1827 O O . ARG A 1 234 ? 23.382 -14.065 2.553 1.00 55.97 234 ARG A O 1
ATOM 1834 N N . PHE A 1 235 ? 21.874 -12.640 3.425 1.00 57.12 235 PHE A N 1
ATOM 1835 C CA . PHE A 1 235 ? 20.665 -13.259 2.877 1.00 57.12 235 PHE A CA 1
ATOM 1836 C C . PHE A 1 235 ? 20.273 -12.678 1.510 1.00 57.12 235 PHE A C 1
ATOM 1838 O O . PHE A 1 235 ? 19.414 -13.222 0.821 1.00 57.12 235 PHE A O 1
ATOM 1845 N N . ALA A 1 236 ? 20.939 -11.606 1.078 1.00 58.38 236 ALA A N 1
ATOM 1846 C CA . ALA A 1 236 ? 20.932 -11.176 -0.313 1.00 58.38 236 ALA A CA 1
ATOM 1847 C C . ALA A 1 236 ? 21.740 -12.163 -1.189 1.00 58.38 236 ALA A C 1
ATOM 1849 O O . ALA A 1 236 ? 22.971 -12.235 -1.104 1.00 58.38 236 ALA A O 1
ATOM 1850 N N . HIS A 1 237 ? 21.028 -12.910 -2.034 1.00 53.97 237 HIS A N 1
ATOM 1851 C CA . HIS A 1 237 ? 21.516 -13.955 -2.937 1.00 53.97 237 HIS A CA 1
ATOM 1852 C C . HIS A 1 237 ? 22.247 -13.410 -4.174 1.00 53.97 237 HIS A C 1
ATOM 1854 O O . HIS A 1 237 ? 23.046 -14.130 -4.764 1.00 53.97 237 HIS A O 1
ATOM 1860 N N . ASN A 1 238 ? 22.045 -12.140 -4.547 1.00 59.28 238 ASN A N 1
ATOM 1861 C CA . ASN A 1 238 ? 22.780 -11.521 -5.653 1.00 59.28 238 ASN A CA 1
ATOM 1862 C C . ASN A 1 238 ? 24.076 -10.880 -5.137 1.00 59.28 238 ASN A C 1
ATOM 1864 O O . ASN A 1 238 ? 24.066 -9.815 -4.516 1.00 59.28 238 ASN A O 1
ATOM 1868 N N . GLU A 1 239 ? 25.214 -11.530 -5.395 1.00 55.94 239 GLU A N 1
ATOM 1869 C CA . GLU A 1 239 ? 26.537 -11.141 -4.873 1.00 55.94 239 GLU A CA 1
ATOM 1870 C C . GLU A 1 239 ? 27.163 -9.906 -5.544 1.00 55.94 239 GLU A C 1
ATOM 1872 O O . GLU A 1 239 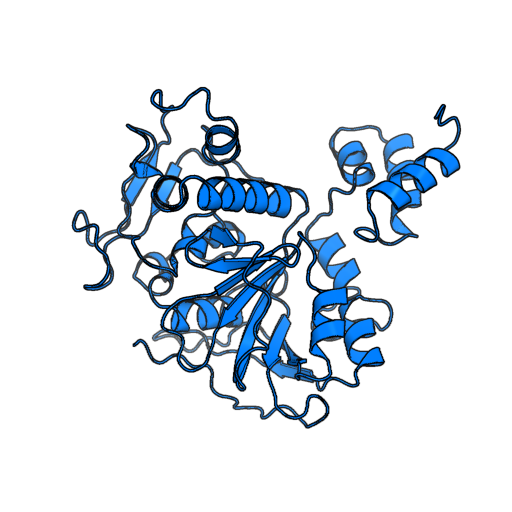? 28.253 -9.473 -5.173 1.00 55.94 239 GLU A O 1
ATOM 1877 N N . VAL A 1 240 ? 26.484 -9.318 -6.528 1.00 58.16 240 VAL A N 1
ATOM 1878 C CA . VAL A 1 240 ? 27.156 -8.555 -7.588 1.00 58.16 240 VAL A CA 1
ATOM 1879 C C . VAL A 1 240 ? 27.595 -7.150 -7.165 1.00 58.16 240 VAL A C 1
ATOM 1881 O O . VAL A 1 240 ? 28.533 -6.604 -7.740 1.00 58.16 240 VAL A O 1
ATOM 1884 N N . SER A 1 241 ? 27.002 -6.555 -6.123 1.00 62.88 241 SER A N 1
ATOM 1885 C CA . SER A 1 241 ? 27.479 -5.261 -5.616 1.00 62.88 241 SER A CA 1
ATOM 1886 C C . SER A 1 241 ? 27.034 -4.963 -4.189 1.00 62.88 241 SER A C 1
ATOM 1888 O O . SER A 1 241 ? 25.863 -5.101 -3.862 1.00 62.88 241 SER A O 1
ATOM 1890 N N . LYS A 1 242 ? 27.945 -4.456 -3.345 1.00 69.06 242 LYS A N 1
ATOM 1891 C CA . LYS A 1 242 ? 27.636 -3.885 -2.012 1.00 69.06 242 LYS A CA 1
ATOM 1892 C C . LYS A 1 242 ? 27.032 -2.475 -2.081 1.00 69.06 242 LYS A C 1
ATOM 1894 O O . LYS A 1 242 ? 26.675 -1.906 -1.054 1.00 69.06 242 LYS A O 1
ATOM 1899 N N . LYS A 1 243 ? 26.979 -1.869 -3.269 1.00 76.62 243 LYS A N 1
ATOM 1900 C CA . LYS A 1 243 ? 26.516 -0.493 -3.479 1.00 76.62 243 LYS A CA 1
ATOM 1901 C C . LYS A 1 243 ? 25.204 -0.478 -4.266 1.00 76.62 243 LYS A C 1
ATOM 1903 O O . LYS A 1 243 ? 24.999 -1.374 -5.083 1.00 76.62 243 LYS A O 1
ATOM 1908 N N . PRO A 1 244 ? 24.362 0.556 -4.084 1.00 81.62 244 PRO A N 1
ATOM 1909 C CA . PRO A 1 244 ? 23.232 0.824 -4.972 1.00 81.62 244 PRO A CA 1
ATOM 1910 C C . PRO A 1 244 ? 23.620 0.722 -6.449 1.00 81.62 244 PRO A C 1
ATOM 1912 O O . PRO A 1 244 ? 24.716 1.155 -6.809 1.00 81.62 244 PRO A O 1
ATOM 1915 N N . GLN A 1 245 ? 22.743 0.169 -7.280 1.00 85.06 245 GLN A N 1
ATOM 1916 C CA . GLN A 1 245 ? 22.935 0.028 -8.720 1.00 85.06 245 GLN A CA 1
ATOM 1917 C C . GLN A 1 245 ? 21.817 0.748 -9.472 1.00 85.06 245 GLN A C 1
ATOM 1919 O O . GLN A 1 245 ? 20.647 0.635 -9.111 1.00 85.06 245 GLN A O 1
ATOM 1924 N N . THR A 1 246 ? 22.188 1.464 -10.529 1.00 89.25 246 THR A N 1
ATOM 1925 C CA . THR A 1 246 ? 21.272 2.239 -11.369 1.00 89.25 246 THR A CA 1
ATOM 1926 C C . THR A 1 246 ? 21.681 2.076 -12.823 1.00 89.25 246 THR A C 1
ATOM 1928 O O . THR A 1 246 ? 22.868 2.135 -13.137 1.00 89.25 246 THR A O 1
ATOM 1931 N N . GLN A 1 247 ? 20.705 1.898 -13.709 1.00 91.81 247 GLN A N 1
ATOM 1932 C CA . GLN A 1 247 ? 20.916 1.836 -15.154 1.00 91.81 247 GLN A CA 1
ATOM 1933 C C . GLN A 1 247 ? 19.703 2.434 -15.861 1.00 91.81 247 GLN A C 1
ATOM 1935 O O . GLN A 1 247 ? 18.573 2.289 -15.387 1.00 91.81 247 GLN A O 1
ATOM 1940 N N . ILE A 1 248 ? 19.953 3.091 -16.993 1.00 95.56 248 ILE A N 1
ATOM 1941 C CA . ILE A 1 248 ? 18.906 3.563 -17.902 1.00 95.56 248 ILE A CA 1
ATOM 1942 C C . ILE A 1 248 ? 18.128 2.358 -18.431 1.00 95.56 248 ILE A C 1
ATOM 1944 O O . ILE A 1 248 ? 18.731 1.373 -18.863 1.00 95.56 248 ILE A O 1
ATOM 1948 N N . LEU A 1 249 ? 16.803 2.456 -18.405 1.00 96.06 249 LEU A N 1
ATOM 1949 C CA . LEU A 1 249 ? 15.912 1.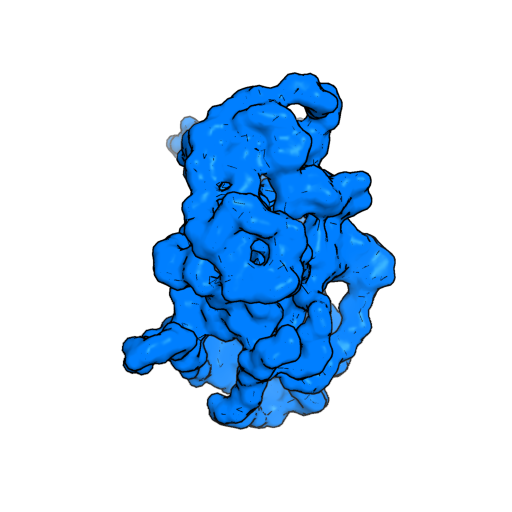412 -18.874 1.00 96.06 249 LEU A CA 1
ATOM 1950 C C . LEU A 1 249 ? 16.085 1.202 -20.377 1.00 96.06 249 LEU A C 1
ATOM 1952 O O . LEU A 1 249 ? 16.036 2.159 -21.147 1.00 96.06 249 LEU A O 1
ATOM 1956 N N . GLN A 1 250 ? 16.281 -0.045 -20.791 1.00 95.25 250 GLN A N 1
ATOM 1957 C CA . GLN A 1 250 ? 16.369 -0.417 -22.205 1.00 95.25 250 GLN A CA 1
ATOM 1958 C C . GLN A 1 250 ? 15.186 -1.297 -22.598 1.00 95.25 250 GLN A C 1
ATOM 1960 O O . GLN A 1 250 ? 14.708 -2.069 -21.770 1.00 95.25 250 GLN A O 1
ATOM 1965 N N . PRO A 1 251 ? 14.700 -1.236 -23.846 1.00 91.81 251 PRO A N 1
ATOM 1966 C CA . PRO A 1 251 ? 13.752 -2.226 -24.340 1.00 91.81 251 PRO A CA 1
ATOM 1967 C C . PRO A 1 251 ? 14.323 -3.646 -24.197 1.00 91.81 251 PRO A C 1
ATOM 1969 O O . PRO A 1 251 ? 15.504 -3.867 -24.459 1.00 91.81 251 PRO A O 1
ATOM 1972 N N . TYR A 1 252 ? 13.484 -4.605 -23.807 1.00 88.25 252 TYR A N 1
ATOM 1973 C CA . TYR A 1 252 ? 13.823 -6.029 -23.774 1.00 88.25 252 TYR A CA 1
ATOM 1974 C C . TYR A 1 252 ? 13.045 -6.762 -24.874 1.00 88.25 252 TYR A C 1
ATOM 1976 O O . TYR A 1 252 ? 11.870 -6.474 -25.108 1.00 88.25 252 TYR A O 1
ATOM 1984 N N . ASN A 1 253 ? 13.690 -7.719 -25.545 1.00 78.12 253 ASN A N 1
ATOM 1985 C CA . ASN A 1 253 ? 13.098 -8.435 -26.684 1.00 78.12 253 ASN A CA 1
ATOM 1986 C C . ASN A 1 253 ? 12.535 -9.812 -26.315 1.00 78.12 253 ASN A C 1
ATOM 1988 O O . ASN A 1 253 ? 11.751 -10.379 -27.070 1.00 78.12 253 ASN A O 1
ATOM 1992 N N . ASP A 1 254 ? 12.897 -10.346 -25.151 1.00 69.75 254 ASP A N 1
ATOM 1993 C CA . ASP A 1 254 ? 12.706 -11.771 -24.861 1.00 69.75 254 ASP A CA 1
ATOM 1994 C C . ASP A 1 254 ? 11.252 -12.158 -24.533 1.00 69.75 254 ASP A C 1
ATOM 1996 O O . ASP A 1 254 ? 10.954 -13.338 -24.381 1.00 69.75 254 ASP A O 1
ATOM 2000 N N . TYR A 1 255 ? 10.327 -11.190 -24.446 1.00 69.50 255 TYR A N 1
ATOM 2001 C CA . TYR A 1 255 ? 8.944 -11.423 -24.004 1.00 69.50 255 TYR A CA 1
ATOM 2002 C C . TYR A 1 255 ? 7.928 -10.397 -24.542 1.00 69.50 255 TYR A C 1
ATOM 2004 O O . TYR A 1 255 ? 6.946 -10.088 -23.863 1.00 69.50 255 TYR A O 1
ATOM 2012 N N . VAL A 1 256 ? 8.146 -9.833 -25.738 1.00 63.56 256 VAL A N 1
ATOM 2013 C CA . VAL A 1 256 ? 7.347 -8.691 -26.249 1.00 63.56 256 VAL A CA 1
ATOM 2014 C C . VAL A 1 256 ? 5.838 -8.993 -26.334 1.00 63.56 256 VAL A C 1
ATOM 2016 O O . VAL A 1 256 ? 5.019 -8.089 -26.176 1.00 63.56 256 VAL A O 1
ATOM 2019 N N . ASP A 1 257 ? 5.458 -10.265 -26.495 1.00 73.19 257 ASP A N 1
ATOM 2020 C CA . ASP A 1 257 ? 4.057 -10.698 -26.590 1.00 73.19 257 ASP A CA 1
ATOM 2021 C C . ASP A 1 257 ? 3.380 -11.000 -25.234 1.00 73.19 257 ASP A C 1
ATOM 2023 O O . ASP A 1 257 ? 2.156 -11.188 -25.180 1.00 73.19 257 ASP A O 1
ATOM 2027 N N . ASP A 1 258 ? 4.112 -11.017 -24.109 1.00 85.00 258 ASP A N 1
ATOM 2028 C CA . ASP A 1 258 ? 3.484 -11.188 -22.793 1.00 85.00 258 ASP A CA 1
ATOM 2029 C C . ASP A 1 258 ? 2.861 -9.868 -22.320 1.00 85.00 258 ASP A C 1
ATOM 2031 O O . ASP A 1 258 ? 3.506 -8.980 -21.753 1.00 85.00 258 ASP A O 1
ATOM 2035 N N . LYS A 1 259 ? 1.54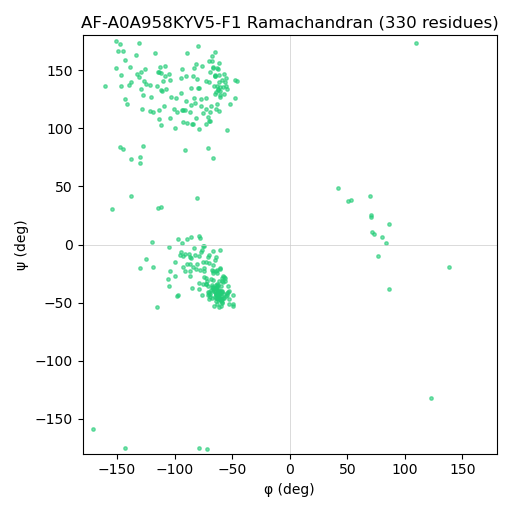3 -9.762 -22.515 1.00 84.62 259 LYS A N 1
ATOM 2036 C CA . LYS A 1 259 ? 0.736 -8.608 -22.091 1.00 84.62 259 LYS A CA 1
ATOM 2037 C C . LYS A 1 259 ? 0.818 -8.301 -20.594 1.00 84.62 259 LYS A C 1
ATOM 2039 O O . LYS A 1 259 ? 0.600 -7.157 -20.214 1.00 84.62 259 LYS A O 1
ATOM 2044 N N . ASN A 1 260 ? 1.076 -9.281 -19.724 1.00 85.62 260 ASN A N 1
ATOM 2045 C CA . ASN A 1 260 ? 1.185 -9.013 -18.283 1.00 85.62 260 ASN A CA 1
ATOM 2046 C C . ASN A 1 260 ? 2.526 -8.369 -17.975 1.00 85.62 260 ASN A C 1
ATOM 2048 O O . ASN A 1 260 ? 2.578 -7.384 -17.244 1.00 85.62 260 ASN A O 1
ATOM 2052 N N . LEU A 1 261 ? 3.585 -8.899 -18.577 1.00 90.38 261 LEU A N 1
ATOM 2053 C CA . LEU A 1 261 ? 4.939 -8.402 -18.412 1.00 90.38 261 LEU A CA 1
ATOM 2054 C C . LEU A 1 261 ? 5.052 -6.970 -18.952 1.00 90.38 261 LEU A C 1
ATOM 2056 O O . LEU A 1 261 ? 5.417 -6.060 -18.209 1.00 90.38 261 LEU A O 1
ATOM 2060 N N . THR A 1 262 ? 4.595 -6.741 -20.184 1.00 89.75 262 THR A N 1
ATOM 2061 C CA . THR A 1 262 ? 4.576 -5.410 -20.819 1.00 89.75 262 THR A CA 1
ATOM 2062 C C . THR A 1 262 ? 3.620 -4.414 -20.147 1.00 89.75 262 THR A C 1
ATOM 2064 O O . THR A 1 262 ? 3.770 -3.208 -20.323 1.00 89.75 262 THR A O 1
ATOM 2067 N N . SER A 1 263 ? 2.664 -4.875 -19.326 1.00 90.31 263 SER A N 1
ATOM 2068 C CA . SER A 1 263 ? 1.805 -3.996 -18.508 1.00 90.31 263 SER A CA 1
ATOM 2069 C C . SER A 1 263 ? 2.437 -3.524 -17.192 1.00 90.31 263 SER A C 1
ATOM 2071 O O . SER A 1 263 ? 1.844 -2.690 -16.500 1.00 90.31 263 SER A O 1
ATOM 2073 N N . VAL A 1 264 ? 3.598 -4.078 -16.829 1.00 93.81 264 VAL A N 1
ATOM 2074 C CA . VAL A 1 264 ? 4.335 -3.785 -15.589 1.00 93.81 264 VAL A CA 1
ATOM 2075 C C . VAL A 1 264 ? 5.678 -3.140 -15.916 1.00 93.81 264 VAL A C 1
ATOM 2077 O O . VAL A 1 264 ? 5.973 -2.050 -15.430 1.00 93.81 264 VAL A O 1
ATOM 2080 N N . TRP A 1 265 ? 6.471 -3.794 -16.764 1.00 93.50 265 TRP A N 1
ATOM 2081 C CA . TRP A 1 265 ? 7.823 -3.375 -17.114 1.00 93.50 265 TRP A CA 1
ATOM 2082 C C . TRP A 1 265 ? 7.816 -2.645 -18.452 1.00 93.50 265 TRP A C 1
ATOM 2084 O O . TRP A 1 265 ? 7.762 -3.264 -19.512 1.00 93.50 265 TRP A O 1
ATOM 2094 N N . THR A 1 266 ? 7.852 -1.315 -18.405 1.00 93.06 266 THR A N 1
ATOM 2095 C CA . THR A 1 266 ? 7.802 -0.449 -19.593 1.00 93.06 266 THR A CA 1
ATOM 2096 C C . THR A 1 266 ? 9.076 0.376 -19.745 1.00 93.06 266 THR A C 1
ATOM 2098 O O . THR A 1 266 ? 9.844 0.524 -18.791 1.00 93.06 266 THR A O 1
ATOM 2101 N N . VAL A 1 267 ? 9.269 0.947 -20.936 1.00 93.19 267 VAL A N 1
ATOM 2102 C CA . VAL A 1 267 ? 10.282 1.970 -21.230 1.00 93.19 267 VAL A CA 1
ATOM 2103 C C . VAL A 1 267 ? 9.576 3.151 -21.916 1.00 93.19 267 VAL A C 1
ATOM 2105 O O . VAL A 1 267 ? 8.999 2.944 -22.984 1.00 93.19 267 VAL A O 1
ATOM 2108 N N . PRO A 1 268 ? 9.547 4.357 -21.313 1.00 95.44 268 PRO A N 1
ATOM 2109 C CA . PRO A 1 268 ? 10.003 4.665 -19.955 1.00 95.44 268 PRO A CA 1
ATOM 2110 C C . PRO A 1 268 ? 9.181 3.928 -18.880 1.00 95.44 268 PRO A C 1
ATOM 2112 O O . PRO A 1 268 ? 8.006 3.585 -19.079 1.00 95.44 268 PRO A O 1
ATOM 2115 N N . GLY A 1 269 ? 9.808 3.665 -17.735 1.00 94.88 269 GLY A N 1
ATOM 2116 C CA . GLY A 1 269 ? 9.217 2.951 -16.600 1.00 94.88 269 GLY A CA 1
ATOM 2117 C C . GLY A 1 269 ? 8.317 3.846 -15.750 1.00 94.88 269 GLY A C 1
ATOM 2118 O O . GLY A 1 269 ? 8.283 5.057 -15.932 1.00 94.88 269 GLY A O 1
ATOM 2119 N N . HIS A 1 270 ? 7.577 3.266 -14.807 1.00 95.88 270 HIS A N 1
ATOM 2120 C CA . HIS A 1 270 ? 6.858 4.016 -13.764 1.00 95.88 270 HIS A CA 1
ATOM 2121 C C . HIS A 1 270 ? 7.692 4.107 -12.486 1.00 95.88 270 HIS A C 1
ATOM 2123 O O . HIS A 1 270 ? 8.334 3.113 -12.144 1.00 95.88 270 HIS A O 1
ATOM 2129 N N . MET A 1 271 ? 7.638 5.236 -11.762 1.00 94.06 271 MET A N 1
ATOM 2130 C CA . MET A 1 271 ? 8.268 5.373 -10.436 1.00 94.06 271 MET A CA 1
ATOM 2131 C C . MET A 1 271 ? 7.934 4.188 -9.523 1.00 94.06 271 MET A C 1
ATOM 2133 O O . MET A 1 271 ? 6.799 3.694 -9.493 1.00 94.06 271 MET A O 1
ATOM 2137 N N . GLN A 1 272 ? 8.912 3.755 -8.737 1.00 91.50 272 GLN A N 1
ATOM 2138 C CA . GLN A 1 272 ? 8.745 2.609 -7.849 1.00 91.50 272 GLN A CA 1
ATOM 2139 C C . GLN A 1 272 ? 8.032 3.002 -6.544 1.00 91.50 272 GLN A C 1
ATOM 2141 O O . GLN A 1 272 ? 8.078 4.154 -6.109 1.00 91.50 272 GLN A O 1
ATOM 2146 N N . LEU A 1 273 ? 7.373 2.041 -5.888 1.00 91.38 273 LEU A N 1
ATOM 2147 C CA . LEU A 1 273 ? 6.561 2.270 -4.686 1.00 91.38 273 LEU A CA 1
ATOM 2148 C C . LEU A 1 273 ? 7.320 3.018 -3.577 1.00 91.38 273 LEU A C 1
ATOM 2150 O O . LEU A 1 273 ? 6.811 3.992 -3.035 1.00 91.38 273 LEU A O 1
ATOM 2154 N N . TRP A 1 274 ? 8.544 2.622 -3.246 1.00 87.38 274 TRP A N 1
ATOM 2155 C CA . TRP A 1 274 ? 9.364 3.318 -2.251 1.00 87.38 274 TRP A CA 1
ATOM 2156 C C . TRP A 1 274 ? 9.607 4.797 -2.589 1.00 87.38 274 TRP A C 1
ATOM 2158 O O . TRP A 1 274 ? 9.664 5.622 -1.678 1.00 87.38 274 TRP A O 1
ATOM 2168 N N . GLU A 1 275 ? 9.699 5.170 -3.866 1.00 89.44 275 GLU A N 1
ATOM 2169 C CA . GLU A 1 275 ? 9.799 6.575 -4.272 1.00 89.44 275 GLU A CA 1
ATOM 2170 C C . GLU A 1 275 ? 8.474 7.307 -4.047 1.00 89.44 275 GLU A C 1
ATOM 2172 O O . GLU A 1 275 ? 8.461 8.390 -3.466 1.00 89.44 275 GLU A O 1
ATOM 2177 N N . VAL A 1 276 ? 7.358 6.671 -4.414 1.00 91.50 276 VAL A N 1
ATOM 2178 C CA . VAL A 1 276 ? 5.992 7.166 -4.170 1.00 91.50 276 VAL A CA 1
ATOM 2179 C C . VAL A 1 276 ? 5.715 7.380 -2.673 1.00 91.50 276 VAL A C 1
ATOM 2181 O O . VAL A 1 276 ? 4.970 8.284 -2.293 1.00 91.50 276 VAL A O 1
ATOM 2184 N N . LEU A 1 277 ? 6.342 6.573 -1.817 1.00 90.12 277 LEU A N 1
ATOM 2185 C CA . LEU A 1 277 ? 6.275 6.668 -0.358 1.00 90.12 277 LEU A CA 1
ATOM 2186 C C . LEU A 1 277 ? 7.255 7.690 0.251 1.00 90.12 277 LEU A C 1
ATOM 2188 O O . LEU A 1 277 ? 7.264 7.862 1.471 1.00 90.12 277 LEU A O 1
ATOM 2192 N N . GLY A 1 278 ? 8.095 8.346 -0.559 1.00 86.06 278 GLY A N 1
ATOM 2193 C CA . GLY A 1 278 ? 9.110 9.291 -0.081 1.00 86.06 278 GLY A CA 1
ATOM 2194 C C . GLY A 1 278 ? 10.278 8.626 0.660 1.00 86.06 278 GLY A C 1
ATOM 2195 O O . GLY A 1 278 ? 10.917 9.244 1.509 1.00 86.06 278 GLY A O 1
ATOM 2196 N N . LEU A 1 279 ? 10.560 7.353 0.373 1.00 81.44 279 LEU A N 1
ATOM 2197 C CA . LEU A 1 279 ? 11.578 6.551 1.062 1.00 81.44 279 LEU A CA 1
ATOM 2198 C C . LEU A 1 279 ? 12.954 6.558 0.365 1.00 81.44 279 LEU A C 1
ATOM 2200 O O . LEU A 1 279 ? 13.897 5.926 0.851 1.00 81.44 279 LEU A O 1
ATOM 2204 N N . ARG A 1 280 ? 13.103 7.294 -0.744 1.00 69.75 280 ARG A N 1
ATOM 2205 C CA . ARG A 1 280 ? 14.361 7.415 -1.503 1.00 69.75 280 ARG A CA 1
ATOM 2206 C C . ARG A 1 280 ? 15.481 8.037 -0.645 1.00 69.75 280 ARG A C 1
ATOM 2208 O O . ARG A 1 280 ? 15.243 8.966 0.122 1.00 69.75 280 ARG A O 1
ATOM 2215 N N . GLY A 1 281 ? 16.720 7.536 -0.761 1.00 65.00 281 GLY A N 1
ATOM 2216 C CA . GLY A 1 281 ? 17.907 8.094 -0.079 1.00 65.00 281 GLY A CA 1
ATOM 2217 C C . GLY A 1 281 ? 18.652 7.094 0.829 1.00 65.00 281 GLY A C 1
ATOM 2218 O O . GLY A 1 281 ? 18.916 5.980 0.386 1.00 65.00 281 GLY A O 1
ATOM 2219 N N . PRO A 1 282 ? 19.018 7.419 2.091 1.00 51.34 282 PRO A N 1
ATOM 2220 C CA . PRO A 1 282 ? 19.881 6.574 2.944 1.00 51.34 282 PRO A CA 1
ATOM 2221 C C . PRO A 1 282 ? 19.330 5.163 3.258 1.00 51.34 282 PRO A C 1
ATOM 2223 O O . PRO A 1 282 ? 20.009 4.353 3.882 1.00 51.34 282 PRO A O 1
ATOM 2226 N N . GLN A 1 283 ? 18.107 4.850 2.824 1.00 55.41 283 GLN A N 1
ATOM 2227 C CA . GLN A 1 283 ? 17.423 3.563 3.000 1.00 55.41 283 GLN A CA 1
ATOM 2228 C C . GLN A 1 283 ? 17.858 2.498 1.983 1.00 55.41 283 GLN A C 1
ATOM 2230 O O . GLN A 1 283 ? 17.701 1.306 2.242 1.00 55.41 283 GLN A O 1
ATOM 2235 N N . ILE A 1 284 ? 18.506 2.925 0.893 1.00 54.47 284 ILE A N 1
ATOM 2236 C CA . ILE A 1 284 ? 19.198 2.048 -0.063 1.00 54.47 284 ILE A CA 1
ATOM 2237 C C . ILE A 1 284 ? 20.391 1.326 0.616 1.00 54.47 284 ILE A C 1
ATOM 2239 O O . ILE A 1 284 ? 20.953 0.376 0.082 1.00 54.47 284 ILE A O 1
ATOM 2243 N N . GLY A 1 285 ? 20.762 1.744 1.833 1.00 55.38 285 GLY A N 1
ATOM 2244 C CA . GLY A 1 285 ? 21.774 1.099 2.667 1.00 55.38 285 GLY A CA 1
ATOM 2245 C C . GLY A 1 285 ? 21.277 -0.050 3.551 1.00 55.38 285 GLY A C 1
ATOM 2246 O O . GLY A 1 285 ? 22.061 -0.506 4.375 1.00 55.38 285 GLY A O 1
ATOM 2247 N N . GLY A 1 286 ? 20.014 -0.499 3.449 1.00 60.53 286 GLY A N 1
ATOM 2248 C CA . GLY A 1 286 ? 19.625 -1.759 4.101 1.00 60.53 286 GLY A CA 1
ATOM 2249 C C . GLY A 1 286 ? 18.306 -1.874 4.813 1.00 60.53 286 GLY A C 1
ATOM 2250 O O . GLY A 1 286 ? 17.821 -2.978 5.038 1.00 60.53 286 GLY A O 1
ATOM 2251 N N . LEU A 1 287 ? 17.704 -0.748 5.163 1.00 66.75 287 LEU A N 1
ATOM 2252 C CA . LEU A 1 287 ? 16.552 -0.746 6.061 1.00 66.75 287 LEU A CA 1
ATOM 2253 C C . LEU A 1 287 ? 15.321 -1.418 5.443 1.00 66.75 287 LEU A C 1
ATOM 2255 O O . LEU A 1 287 ? 14.473 -1.918 6.164 1.00 66.75 287 LEU A O 1
ATOM 2259 N N . LEU A 1 288 ? 15.229 -1.466 4.117 1.00 71.88 288 LEU A N 1
ATOM 2260 C CA . LEU A 1 288 ? 14.131 -2.131 3.419 1.00 71.88 288 LEU A CA 1
ATOM 2261 C C . LEU A 1 288 ? 14.412 -3.615 3.133 1.00 71.88 288 LEU A C 1
ATOM 2263 O O . LEU A 1 288 ? 13.609 -4.233 2.454 1.00 71.88 288 LEU A O 1
ATOM 2267 N N . ALA A 1 289 ? 15.531 -4.178 3.610 1.00 65.62 289 ALA A N 1
ATOM 2268 C CA . ALA A 1 289 ? 15.869 -5.592 3.421 1.00 65.62 289 ALA A CA 1
ATOM 2269 C C . ALA A 1 289 ? 15.329 -6.503 4.538 1.00 65.62 289 ALA A C 1
ATOM 2271 O O . ALA A 1 289 ? 15.208 -7.707 4.324 1.00 65.62 289 ALA A O 1
ATOM 2272 N N . SER A 1 290 ? 14.939 -5.946 5.693 1.00 71.88 290 SER A N 1
ATOM 2273 C CA . SER A 1 290 ? 14.443 -6.705 6.850 1.00 71.88 290 SER A CA 1
ATOM 2274 C C . SER A 1 290 ? 12.945 -6.463 7.111 1.00 71.88 290 SER A C 1
ATOM 2276 O O . SER A 1 290 ? 12.525 -5.301 7.152 1.00 71.88 290 SER A O 1
ATOM 2278 N N . PRO A 1 291 ? 12.142 -7.525 7.335 1.00 70.75 291 PRO A N 1
ATOM 2279 C CA . PRO A 1 291 ? 10.704 -7.431 7.601 1.00 70.75 291 PRO A CA 1
ATOM 2280 C C . PRO A 1 291 ? 10.324 -6.412 8.683 1.00 70.75 291 PRO A C 1
ATOM 2282 O O . PRO A 1 291 ? 9.552 -5.488 8.424 1.00 70.75 291 PRO A O 1
ATOM 2285 N N . GLY A 1 292 ? 10.944 -6.512 9.866 1.00 72.44 292 GLY A N 1
ATOM 2286 C CA . GLY A 1 292 ? 10.673 -5.616 10.996 1.00 72.44 292 GLY A CA 1
ATOM 2287 C C . GLY A 1 292 ? 11.018 -4.156 10.715 1.00 72.44 292 GLY A C 1
ATOM 2288 O O . GLY A 1 292 ? 10.316 -3.243 11.158 1.00 72.44 292 GLY A O 1
ATOM 2289 N N . PHE A 1 293 ? 12.065 -3.911 9.927 1.00 77.12 293 PHE A N 1
ATOM 2290 C CA . PHE A 1 293 ? 12.410 -2.553 9.527 1.00 77.12 293 PHE A CA 1
ATOM 2291 C C . PHE A 1 293 ? 11.433 -1.985 8.495 1.00 77.12 293 PHE A C 1
ATOM 2293 O O . PHE A 1 293 ? 11.149 -0.791 8.572 1.00 77.12 293 PHE A O 1
ATOM 2300 N N . VAL A 1 294 ? 10.870 -2.794 7.588 1.00 81.12 294 VAL A N 1
ATOM 2301 C CA . VAL A 1 294 ? 9.851 -2.330 6.628 1.00 81.12 294 VAL A CA 1
ATOM 2302 C C . VAL A 1 294 ? 8.631 -1.789 7.367 1.00 81.12 294 VAL A C 1
ATOM 2304 O O . VAL A 1 294 ? 8.269 -0.631 7.156 1.00 81.12 294 VAL A O 1
ATOM 2307 N N . ALA A 1 295 ? 8.049 -2.554 8.294 1.00 83.44 295 ALA A N 1
ATOM 2308 C CA . ALA A 1 295 ? 6.872 -2.112 9.046 1.00 83.44 295 ALA A CA 1
ATOM 2309 C C . ALA A 1 295 ? 7.138 -0.817 9.834 1.00 83.44 295 ALA A C 1
ATOM 2311 O O . ALA A 1 295 ? 6.316 0.107 9.868 1.00 83.44 295 ALA A O 1
ATOM 2312 N N . HIS A 1 296 ? 8.332 -0.713 10.421 1.00 82.50 296 HIS A N 1
ATOM 2313 C CA . HIS A 1 296 ? 8.761 0.467 11.156 1.00 82.50 296 HIS A CA 1
ATOM 2314 C C . HIS A 1 296 ? 8.999 1.683 10.254 1.00 82.50 296 HIS A C 1
ATOM 2316 O O . HIS A 1 296 ? 8.596 2.794 10.592 1.00 82.50 296 HIS A O 1
ATOM 2322 N N . VAL A 1 297 ? 9.634 1.504 9.096 1.00 84.50 297 VAL A N 1
ATOM 2323 C CA . VAL A 1 297 ? 9.853 2.578 8.120 1.00 84.50 297 VAL A CA 1
ATOM 2324 C C . VAL A 1 297 ? 8.520 3.069 7.557 1.00 84.50 297 VAL A C 1
ATOM 2326 O O . VAL A 1 297 ? 8.298 4.282 7.527 1.00 84.50 297 VAL A O 1
ATOM 2329 N N . LEU A 1 298 ? 7.618 2.151 7.194 1.00 87.62 298 LEU A N 1
ATOM 2330 C CA . LEU A 1 298 ? 6.271 2.483 6.731 1.00 87.62 298 LEU A CA 1
ATOM 2331 C C . LEU A 1 298 ? 5.519 3.310 7.776 1.00 87.62 298 LEU A C 1
ATOM 2333 O O . LEU A 1 298 ? 4.968 4.351 7.437 1.00 87.62 298 LEU A O 1
ATOM 2337 N N . SER A 1 299 ? 5.563 2.911 9.047 1.00 86.75 299 SER A N 1
ATOM 2338 C CA . SER A 1 299 ? 4.825 3.594 10.118 1.00 86.75 299 SER A CA 1
ATOM 2339 C C . SER A 1 299 ? 5.456 4.927 10.547 1.00 86.75 299 SER A C 1
ATOM 2341 O O . SER A 1 299 ? 4.739 5.859 10.898 1.00 86.75 299 SER A O 1
ATOM 2343 N N . ALA A 1 300 ? 6.788 5.049 10.527 1.00 84.62 300 ALA A N 1
ATOM 2344 C CA . ALA A 1 300 ? 7.492 6.196 11.113 1.00 84.62 300 ALA A CA 1
ATOM 2345 C C . ALA A 1 300 ? 7.929 7.283 10.120 1.00 84.62 300 ALA A C 1
ATOM 2347 O O . ALA A 1 300 ? 8.136 8.430 10.528 1.00 84.62 300 ALA A O 1
ATOM 2348 N N . ARG A 1 301 ? 8.162 6.931 8.848 1.00 83.62 301 ARG A N 1
ATOM 2349 C CA . ARG A 1 301 ? 8.853 7.811 7.885 1.00 83.62 301 ARG A CA 1
ATOM 2350 C C . ARG A 1 301 ? 8.028 8.208 6.671 1.00 83.62 301 ARG A C 1
ATOM 2352 O O . ARG A 1 301 ? 8.383 9.183 6.019 1.00 83.62 301 ARG A O 1
ATOM 2359 N N . THR A 1 302 ? 6.973 7.470 6.352 1.00 87.31 302 THR A N 1
ATOM 2360 C CA . THR A 1 302 ? 6.080 7.844 5.251 1.00 87.31 302 THR A CA 1
ATOM 2361 C C . THR A 1 302 ? 5.169 8.996 5.675 1.00 87.31 302 THR A C 1
ATOM 2363 O O . THR A 1 302 ? 4.853 9.158 6.863 1.00 87.31 302 THR A O 1
ATOM 2366 N N . SER A 1 303 ? 4.713 9.793 4.709 1.00 84.94 303 SER A N 1
ATOM 2367 C CA . SER A 1 303 ? 3.757 10.870 4.974 1.00 84.94 303 SER A CA 1
ATOM 2368 C C . SER A 1 303 ? 2.435 10.326 5.533 1.00 84.94 303 SER A C 1
ATOM 2370 O O . SER A 1 303 ? 2.072 9.164 5.321 1.00 84.94 303 SER A O 1
ATOM 2372 N N . VAL A 1 304 ? 1.688 11.167 6.258 1.00 84.81 304 VAL A N 1
ATOM 2373 C CA . VAL A 1 304 ? 0.290 10.855 6.619 1.00 84.81 304 VAL A CA 1
ATOM 2374 C C . VAL A 1 304 ? -0.591 10.665 5.388 1.00 84.81 304 VAL A C 1
ATOM 2376 O O . VAL A 1 304 ? -1.611 10.005 5.479 1.00 84.81 304 VAL A O 1
ATOM 2379 N N . GLU A 1 305 ? -0.195 11.183 4.228 1.00 87.94 305 GLU A N 1
ATOM 2380 C CA . GLU A 1 305 ? -0.966 11.008 2.998 1.00 87.94 305 GLU A CA 1
ATOM 2381 C C . GLU A 1 305 ? -0.901 9.588 2.450 1.00 87.94 305 GLU A C 1
ATOM 2383 O O . GLU A 1 305 ? -1.865 9.104 1.865 1.00 87.94 305 GLU A O 1
ATOM 2388 N N . ARG A 1 306 ? 0.228 8.903 2.662 1.00 92.00 306 ARG A N 1
ATOM 2389 C CA . ARG A 1 306 ? 0.457 7.555 2.139 1.00 92.00 306 ARG A CA 1
ATOM 2390 C C . ARG A 1 306 ? 0.174 6.464 3.149 1.00 92.00 306 ARG A C 1
ATOM 2392 O O . ARG A 1 306 ? -0.436 5.473 2.780 1.00 92.00 306 ARG A O 1
ATOM 2399 N N . VAL A 1 307 ? 0.607 6.633 4.397 1.00 93.56 307 VAL A N 1
ATOM 2400 C CA . VAL A 1 307 ? 0.326 5.673 5.476 1.00 93.56 307 VAL A CA 1
ATOM 2401 C C . VAL A 1 307 ? -0.218 6.428 6.683 1.00 93.56 307 VAL A C 1
ATOM 2403 O O . VAL A 1 307 ? 0.526 6.684 7.621 1.00 93.56 307 VAL A O 1
ATOM 2406 N N . PRO A 1 308 ? -1.475 6.879 6.658 1.00 91.75 308 PRO A N 1
ATOM 2407 C CA . PRO A 1 308 ? -2.102 7.614 7.767 1.00 91.75 308 PRO A CA 1
ATOM 2408 C C . PRO A 1 308 ? -2.430 6.741 8.983 1.00 91.75 308 PRO A C 1
ATOM 2410 O O . PRO A 1 308 ? -2.379 7.215 10.120 1.00 91.75 308 PRO A O 1
ATOM 2413 N N . VAL A 1 309 ? -2.791 5.478 8.735 1.00 94.56 309 VAL A N 1
ATOM 2414 C CA . VAL A 1 309 ? -3.387 4.578 9.726 1.00 94.56 309 VAL A CA 1
ATOM 2415 C C . VAL A 1 309 ? -2.575 3.297 9.836 1.00 94.56 309 VAL A C 1
ATOM 2417 O O . VAL A 1 309 ? -2.153 2.716 8.833 1.00 94.56 309 VAL A O 1
ATOM 2420 N N . VAL A 1 310 ? -2.387 2.846 11.074 1.00 94.50 310 VAL A N 1
ATOM 2421 C CA . VAL A 1 310 ? -1.805 1.543 11.395 1.00 94.50 310 VAL A CA 1
ATOM 2422 C C . VAL A 1 310 ? -2.824 0.769 12.211 1.00 94.50 310 VAL A C 1
ATOM 2424 O O . VAL A 1 310 ? -3.143 1.148 13.334 1.00 94.50 310 VAL A O 1
ATOM 2427 N N . PHE A 1 311 ? -3.341 -0.328 11.678 1.00 94.38 311 PHE A N 1
ATOM 2428 C CA . PHE A 1 311 ? -4.220 -1.167 12.479 1.00 94.38 311 PHE A CA 1
ATOM 2429 C C . PHE A 1 311 ? -3.406 -2.076 13.396 1.00 94.38 311 PHE A C 1
ATOM 2431 O O . PHE A 1 311 ? -2.348 -2.563 13.005 1.00 94.38 311 PHE A O 1
ATOM 2438 N N . LEU A 1 312 ? -3.892 -2.300 14.614 1.00 94.50 312 LEU A N 1
ATOM 2439 C CA . LEU A 1 312 ? -3.260 -3.173 15.598 1.00 94.50 312 LEU A CA 1
ATOM 2440 C C . LEU A 1 312 ? -4.218 -4.292 15.978 1.00 94.50 312 LEU A C 1
ATOM 2442 O O . LEU A 1 312 ? -5.345 -4.051 16.410 1.00 94.50 312 LEU A O 1
ATOM 2446 N N . VAL A 1 313 ? -3.742 -5.520 15.860 1.00 92.75 313 VAL A N 1
ATOM 2447 C CA . VAL A 1 313 ? -4.529 -6.704 16.171 1.00 92.75 313 VAL A CA 1
ATOM 2448 C C . VAL A 1 313 ? -4.417 -6.996 17.659 1.00 92.75 313 VAL A C 1
ATOM 2450 O O . VAL A 1 313 ? -3.330 -7.209 18.192 1.00 92.75 313 VAL A O 1
ATOM 2453 N N . VAL A 1 314 ? -5.553 -6.994 18.341 1.00 93.44 314 VAL A N 1
ATOM 2454 C CA . VAL A 1 314 ? -5.669 -7.114 19.793 1.00 93.44 314 VAL A CA 1
ATOM 2455 C C . VAL A 1 314 ? -6.742 -8.130 20.164 1.00 93.44 314 VAL A C 1
ATOM 2457 O O . VAL A 1 314 ? -7.598 -8.499 19.360 1.00 93.44 314 VAL A O 1
ATOM 2460 N N . LYS A 1 315 ? -6.697 -8.587 21.417 1.00 93.50 315 LYS A N 1
ATOM 2461 C CA . LYS A 1 315 ? -7.680 -9.535 21.947 1.00 93.50 315 LYS A CA 1
ATOM 2462 C C . LYS A 1 315 ? -9.049 -8.878 22.123 1.00 93.50 315 LYS A C 1
ATOM 2464 O O . LYS A 1 315 ? -10.052 -9.440 21.702 1.00 93.50 315 LYS A O 1
ATOM 2469 N N . ASP A 1 316 ? -9.066 -7.694 22.729 1.00 95.44 316 ASP A N 1
ATOM 2470 C CA . ASP A 1 316 ? -10.256 -6.868 22.915 1.00 95.44 316 ASP A CA 1
ATOM 2471 C C . ASP A 1 316 ? -10.047 -5.543 22.184 1.00 95.44 316 ASP A C 1
ATOM 2473 O O . ASP A 1 316 ? -9.163 -4.764 22.534 1.00 95.44 316 ASP A O 1
ATOM 2477 N N . HIS A 1 317 ? -10.845 -5.311 21.144 1.00 96.56 317 HIS A N 1
ATOM 2478 C CA . HIS A 1 317 ? -10.747 -4.117 20.311 1.00 96.56 317 HIS A CA 1
ATOM 2479 C C . HIS A 1 317 ? -11.309 -2.863 20.981 1.00 96.56 317 HIS A C 1
ATOM 2481 O O . HIS A 1 317 ? -11.047 -1.776 20.481 1.00 96.56 317 HIS A O 1
ATOM 2487 N N . LYS A 1 318 ? -12.080 -2.987 22.067 1.00 97.69 318 LYS A N 1
ATOM 2488 C CA . LYS A 1 318 ? -12.661 -1.850 22.800 1.00 97.69 318 LYS A CA 1
ATOM 2489 C C . LYS A 1 318 ? -11.772 -1.398 23.955 1.00 97.69 318 LYS A C 1
ATOM 2491 O O . LYS A 1 318 ? -11.908 -0.272 24.431 1.00 97.69 318 LYS A O 1
ATOM 2496 N N . ALA A 1 319 ? -10.864 -2.262 24.407 1.00 97.06 319 ALA A N 1
ATOM 2497 C CA . ALA A 1 319 ? -9.906 -1.930 25.447 1.00 97.06 319 ALA A CA 1
ATOM 2498 C C . ALA A 1 319 ? -8.936 -0.825 24.980 1.00 97.06 319 ALA A C 1
ATOM 2500 O O . ALA A 1 319 ? -8.542 -0.806 23.810 1.00 97.06 319 ALA A O 1
ATOM 2501 N N . PRO A 1 320 ? -8.497 0.077 25.880 1.00 96.44 320 PRO A N 1
ATOM 2502 C CA . PRO A 1 320 ? -7.499 1.087 25.548 1.00 96.44 320 PRO A CA 1
ATOM 2503 C C . PRO A 1 320 ? -6.221 0.469 24.966 1.00 96.44 320 PRO A C 1
ATOM 2505 O O . PRO A 1 320 ? -5.674 -0.490 25.514 1.00 96.44 320 PRO A O 1
ATOM 2508 N N . ILE A 1 321 ? -5.713 1.049 23.875 1.00 95.31 321 ILE A N 1
ATOM 2509 C CA . ILE A 1 321 ? -4.458 0.608 23.258 1.00 95.31 321 ILE A CA 1
ATOM 2510 C C . ILE A 1 321 ? -3.283 1.037 24.156 1.00 95.31 321 ILE A C 1
ATOM 2512 O O . ILE A 1 321 ? -3.149 2.230 24.444 1.00 95.31 321 ILE A O 1
ATOM 2516 N N . PRO A 1 322 ? -2.387 0.119 24.569 1.00 89.62 322 PRO A N 1
ATOM 2517 C CA . PRO A 1 322 ? -1.204 0.484 25.341 1.00 89.62 322 PRO A CA 1
ATOM 2518 C C . PRO A 1 322 ? -0.307 1.448 24.558 1.00 89.62 322 PRO A C 1
ATOM 2520 O O . PRO A 1 322 ? 0.098 1.141 23.439 1.00 89.62 322 PRO A O 1
ATOM 2523 N N . ALA A 1 323 ? 0.090 2.575 25.157 1.00 84.88 323 ALA A N 1
ATOM 2524 C CA . ALA A 1 323 ? 0.931 3.577 24.485 1.00 84.88 323 ALA A CA 1
ATOM 2525 C C . ALA A 1 323 ? 2.260 3.005 23.940 1.00 84.88 323 ALA A C 1
ATOM 2527 O O . ALA A 1 323 ? 2.781 3.466 22.924 1.00 84.88 323 ALA A O 1
ATOM 2528 N N . ASN A 1 324 ? 2.776 1.961 24.595 1.00 80.62 324 ASN A N 1
ATOM 2529 C CA . ASN A 1 324 ? 4.068 1.343 24.309 1.00 80.62 324 ASN A CA 1
ATOM 2530 C C . ASN A 1 324 ? 3.950 -0.077 23.737 1.00 80.62 324 ASN A C 1
ATOM 2532 O O . ASN A 1 324 ? 4.824 -0.901 24.000 1.00 80.62 324 ASN A O 1
ATOM 2536 N N . PHE A 1 325 ? 2.900 -0.395 22.966 1.00 82.81 325 PHE A N 1
ATOM 2537 C CA . PHE A 1 325 ? 2.839 -1.715 22.326 1.00 82.81 325 PHE A CA 1
ATOM 2538 C C . PHE A 1 325 ? 4.104 -1.958 21.473 1.00 82.81 325 PHE A C 1
ATOM 2540 O O . PHE A 1 325 ? 4.565 -1.025 20.788 1.00 82.81 325 PHE A O 1
ATOM 2547 N N . PRO A 1 326 ? 4.704 -3.161 21.546 1.00 71.38 326 PRO A N 1
ATOM 2548 C CA . PRO A 1 326 ? 5.952 -3.449 20.860 1.00 71.38 326 PRO A CA 1
ATOM 2549 C C . PRO A 1 326 ? 5.748 -3.369 19.348 1.00 71.38 326 PRO A C 1
ATOM 2551 O O . PRO A 1 326 ? 4.812 -3.935 18.792 1.00 71.38 326 PRO A O 1
ATOM 2554 N N . MET A 1 327 ? 6.647 -2.646 18.687 1.00 69.56 327 MET A N 1
ATOM 2555 C CA . MET A 1 327 ? 6.896 -2.829 17.264 1.00 69.56 327 MET A CA 1
ATOM 2556 C C . MET A 1 327 ? 7.925 -3.946 17.199 1.00 69.56 327 MET A C 1
ATOM 2558 O O . MET A 1 327 ? 9.029 -3.776 17.712 1.00 69.56 327 MET A O 1
ATOM 2562 N N . TRP A 1 328 ? 7.561 -5.099 16.656 1.00 65.94 328 TRP A N 1
ATOM 2563 C CA . TRP A 1 328 ? 8.449 -6.254 16.581 1.00 65.94 328 TRP A CA 1
ATOM 2564 C C . TRP A 1 328 ? 9.548 -5.979 15.552 1.00 65.94 328 TRP A C 1
ATOM 2566 O O . TRP A 1 328 ? 9.426 -6.299 14.373 1.00 65.94 328 TRP A O 1
ATOM 2576 N N . THR A 1 329 ? 10.589 -5.271 15.991 1.00 55.91 329 THR A N 1
ATOM 2577 C CA . THR A 1 329 ? 11.712 -4.813 15.164 1.00 55.91 329 THR A CA 1
ATOM 2578 C C . THR A 1 329 ? 12.919 -5.728 15.257 1.00 55.91 329 THR A C 1
ATOM 2580 O O . THR A 1 329 ? 13.964 -5.363 14.726 1.00 55.91 329 THR A O 1
ATOM 2583 N N . ASN A 1 330 ? 12.828 -6.861 15.962 1.00 48.38 330 ASN A N 1
ATOM 2584 C CA . ASN A 1 330 ? 13.952 -7.783 16.027 1.00 48.38 330 ASN A CA 1
ATOM 2585 C C . ASN A 1 330 ? 14.216 -8.314 14.613 1.00 48.38 330 ASN A C 1
ATOM 2587 O O . ASN A 1 330 ? 13.334 -8.955 14.039 1.00 48.38 330 ASN A O 1
ATOM 2591 N N . PRO A 1 331 ? 15.392 -8.027 14.028 1.00 41.16 331 PRO A N 1
ATOM 2592 C CA . PRO A 1 331 ? 15.813 -8.720 12.831 1.00 41.16 331 PRO A CA 1
ATOM 2593 C C . PRO A 1 331 ? 16.120 -10.152 13.268 1.00 41.16 331 PRO A C 1
ATOM 2595 O O . PRO A 1 331 ? 17.097 -10.382 13.980 1.00 41.16 331 PRO A O 1
ATOM 2598 N N . ILE A 1 332 ? 15.249 -11.093 12.917 1.00 39.03 332 ILE A N 1
ATOM 2599 C CA . ILE A 1 332 ? 15.701 -12.473 12.737 1.00 39.03 332 ILE A CA 1
ATOM 2600 C C . ILE A 1 332 ? 16.447 -12.506 11.403 1.00 39.03 332 ILE A C 1
ATOM 2602 O O . ILE A 1 332 ? 15.924 -11.904 10.435 1.00 39.03 332 ILE A O 1
#